Protein AF-A0A368Y4H4-F1 (afdb_monomer_lite)

Radius of gyration: 22.18 Å; chains: 1; bounding box: 50×40×69 Å

Organism: Marinobacter nauticus (NCBI:txid2743)

Structure (mmCIF, N/CA/C/O backbone):
data_AF-A0A368Y4H4-F1
#
_entry.id   AF-A0A368Y4H4-F1
#
loop_
_atom_site.group_PDB
_atom_site.id
_atom_site.type_symbol
_atom_site.label_atom_id
_atom_site.label_alt_id
_atom_site.label_comp_id
_atom_site.label_asym_id
_atom_site.label_entity_id
_atom_site.label_seq_id
_atom_site.pdbx_PDB_ins_code
_atom_site.Cartn_x
_atom_site.Cartn_y
_atom_site.Cartn_z
_atom_site.occupancy
_atom_site.B_iso_or_equiv
_atom_site.auth_seq_id
_atom_site.auth_comp_id
_atom_site.auth_asym_id
_atom_site.auth_atom_id
_atom_site.pdbx_PDB_model_num
ATOM 1 N N . MET A 1 1 ? 10.340 -15.010 4.065 1.00 56.66 1 MET A N 1
ATOM 2 C CA . MET A 1 1 ? 9.136 -14.286 4.519 1.00 56.66 1 MET A CA 1
ATOM 3 C C . MET A 1 1 ? 8.315 -13.943 3.290 1.00 56.66 1 MET A C 1
ATOM 5 O O . MET A 1 1 ? 8.886 -13.439 2.329 1.00 56.66 1 MET A O 1
ATOM 9 N N . GLU A 1 2 ? 7.034 -14.295 3.279 1.00 70.56 2 GLU A N 1
ATOM 10 C CA . GLU A 1 2 ? 6.126 -14.014 2.162 1.00 70.56 2 GLU A CA 1
ATOM 11 C C . GLU A 1 2 ? 5.980 -12.501 1.942 1.00 70.56 2 GLU A C 1
ATOM 13 O O . GLU A 1 2 ? 5.741 -11.764 2.902 1.00 70.56 2 GLU A O 1
ATOM 18 N N . LYS A 1 3 ? 6.178 -12.060 0.691 1.00 87.00 3 LYS A N 1
ATOM 19 C CA . LYS A 1 3 ? 6.244 -10.642 0.284 1.00 87.00 3 LYS A CA 1
ATOM 20 C C . LYS A 1 3 ? 4.895 -10.041 -0.107 1.00 87.00 3 LYS A C 1
ATOM 22 O O . LYS A 1 3 ? 4.817 -8.850 -0.390 1.00 87.00 3 LYS A O 1
ATOM 27 N N . PHE A 1 4 ? 3.854 -10.862 -0.166 1.00 92.75 4 PHE A N 1
ATOM 28 C CA . PHE A 1 4 ? 2.542 -10.456 -0.643 1.00 92.75 4 PHE A CA 1
ATOM 29 C C . PHE A 1 4 ? 1.461 -10.841 0.362 1.00 92.75 4 PHE A C 1
ATOM 31 O O . PHE A 1 4 ? 1.582 -11.822 1.090 1.00 92.75 4 PHE A O 1
ATOM 38 N N . PHE A 1 5 ? 0.409 -10.041 0.403 1.00 95.62 5 PHE A N 1
ATOM 39 C CA . PHE A 1 5 ? -0.869 -10.379 0.998 1.00 95.62 5 PHE A CA 1
ATOM 40 C C . PHE A 1 5 ? -1.854 -10.674 -0.133 1.00 95.62 5 PHE A C 1
ATOM 42 O O . PHE A 1 5 ? -1.912 -9.933 -1.119 1.00 95.62 5 PHE A O 1
ATOM 49 N N . HIS A 1 6 ? -2.597 -11.766 0.001 1.00 96.12 6 HIS A N 1
ATOM 50 C CA . HIS A 1 6 ? -3.608 -12.180 -0.961 1.00 96.12 6 HIS A CA 1
ATOM 51 C C . HIS A 1 6 ? -4.950 -11.567 -0.555 1.00 96.12 6 HIS A C 1
ATOM 53 O O . HIS A 1 6 ? -5.586 -12.002 0.398 1.00 96.12 6 HIS A O 1
ATOM 59 N N . LEU A 1 7 ? -5.352 -10.510 -1.258 1.00 97.12 7 LEU A N 1
ATOM 60 C CA . LEU A 1 7 ? -6.653 -9.875 -1.083 1.00 97.12 7 LEU A CA 1
ATOM 61 C C . LEU A 1 7 ? -7.675 -10.601 -1.957 1.00 97.12 7 LEU A C 1
ATOM 63 O O . LEU A 1 7 ? -7.519 -10.613 -3.174 1.00 97.12 7 LEU A O 1
ATOM 67 N N . SER A 1 8 ? -8.736 -11.135 -1.356 1.00 96.50 8 SER A N 1
ATOM 68 C CA . SER A 1 8 ? -9.869 -11.708 -2.088 1.00 96.50 8 SER A CA 1
ATOM 69 C C . SER A 1 8 ? -11.056 -10.744 -2.102 1.00 96.50 8 SER A C 1
ATOM 71 O O . SER A 1 8 ? -11.386 -10.128 -1.085 1.00 96.50 8 SER A O 1
ATOM 73 N N . HIS A 1 9 ? -11.704 -10.599 -3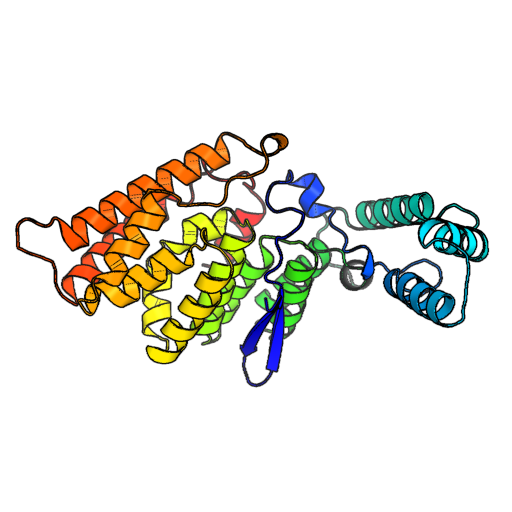.257 1.00 96.69 9 HIS A N 1
ATOM 74 C CA . HIS A 1 9 ? -12.971 -9.888 -3.400 1.00 96.69 9 HIS A CA 1
ATOM 75 C C . HIS A 1 9 ? -13.805 -10.519 -4.517 1.00 96.69 9 HIS A C 1
ATOM 77 O O . HIS A 1 9 ? -13.337 -10.643 -5.646 1.00 96.69 9 HIS A O 1
ATOM 83 N N . ARG A 1 10 ? -15.043 -10.931 -4.202 1.00 94.75 10 ARG A N 1
ATOM 84 C CA . ARG A 1 10 ? -16.005 -11.515 -5.165 1.00 94.75 10 ARG A CA 1
ATOM 85 C C . ARG A 1 10 ? -15.411 -12.638 -6.037 1.00 94.75 10 ARG A C 1
ATOM 87 O O . ARG A 1 10 ? -15.688 -12.732 -7.228 1.00 94.75 10 ARG A O 1
ATOM 94 N N . GLY A 1 11 ? -14.587 -13.496 -5.432 1.00 93.00 11 GLY A N 1
ATOM 95 C CA . GLY A 1 11 ? -13.956 -14.635 -6.109 1.00 93.00 11 GLY A CA 1
ATOM 96 C C . GLY A 1 11 ? -12.731 -14.291 -6.964 1.00 93.00 11 GLY A C 1
ATOM 97 O O . GLY A 1 11 ? -12.179 -15.187 -7.595 1.00 93.00 11 GLY A O 1
ATOM 98 N N . GLN A 1 12 ? -12.290 -13.029 -6.986 1.00 96.56 12 GLN A N 1
ATOM 99 C CA . GLN A 1 12 ? -11.015 -12.621 -7.577 1.00 96.56 12 GLN A CA 1
ATOM 100 C C . GLN A 1 12 ? -9.959 -12.415 -6.493 1.00 96.56 12 GLN A C 1
ATOM 102 O O . GLN A 1 12 ? -10.259 -11.898 -5.416 1.00 96.56 12 GLN A O 1
ATOM 107 N N . GLU A 1 13 ? -8.715 -12.781 -6.802 1.00 96.81 13 GLU A N 1
ATOM 108 C CA . GLU A 1 13 ? -7.568 -12.567 -5.923 1.00 96.81 13 GLU A CA 1
ATOM 109 C C . GLU A 1 13 ? -6.609 -11.513 -6.477 1.00 96.81 13 GLU A C 1
ATOM 111 O O . GLU A 1 13 ? -6.267 -11.500 -7.661 1.00 96.81 13 GLU A O 1
ATOM 116 N N . TYR A 1 14 ? -6.104 -10.670 -5.581 1.00 97.38 14 TYR A N 1
ATOM 117 C CA . TYR A 1 14 ? -5.151 -9.612 -5.877 1.00 97.38 14 TYR A CA 1
ATOM 118 C C . TYR A 1 14 ? -3.935 -9.731 -4.962 1.00 97.38 14 TYR A C 1
ATOM 120 O O . TYR A 1 14 ? -4.049 -9.911 -3.750 1.00 97.38 14 TYR A O 1
ATOM 128 N N . ARG A 1 15 ? -2.740 -9.587 -5.538 1.00 96.19 15 ARG A N 1
ATOM 129 C CA . ARG A 1 15 ? -1.475 -9.664 -4.797 1.00 96.19 15 ARG A CA 1
ATOM 130 C C . ARG A 1 15 ? -1.040 -8.276 -4.350 1.00 96.19 15 ARG A C 1
ATOM 132 O O . ARG A 1 15 ? -0.535 -7.490 -5.153 1.00 96.19 15 ARG A O 1
ATOM 139 N N . VAL A 1 16 ? -1.205 -7.987 -3.067 1.00 95.88 16 VAL A N 1
ATOM 140 C CA . VAL A 1 16 ? -0.813 -6.720 -2.445 1.00 95.88 16 VAL A CA 1
ATOM 141 C C . VAL A 1 16 ? 0.600 -6.848 -1.889 1.00 95.88 16 VAL A C 1
ATOM 143 O O . VAL A 1 16 ? 0.861 -7.710 -1.058 1.00 95.88 16 VAL A O 1
ATOM 146 N N . SER A 1 17 ? 1.531 -6.016 -2.348 1.00 92.44 17 SER A N 1
ATOM 147 C CA . SER A 1 17 ? 2.906 -6.014 -1.848 1.00 92.44 17 SER A CA 1
ATOM 148 C C . SER A 1 17 ? 2.962 -5.585 -0.380 1.00 92.44 17 SER A C 1
ATOM 150 O O . SER A 1 17 ? 2.335 -4.600 0.014 1.00 92.44 17 SER A O 1
ATOM 152 N N . LEU A 1 18 ? 3.746 -6.316 0.410 1.00 90.88 18 LEU A N 1
ATOM 153 C CA . LEU A 1 18 ? 4.082 -6.000 1.801 1.00 90.88 18 LEU A CA 1
ATOM 154 C C . LEU A 1 18 ? 5.472 -5.364 1.932 1.00 90.88 18 LEU A C 1
ATOM 156 O O . LEU A 1 18 ? 5.877 -4.980 3.031 1.00 90.88 18 LEU A O 1
ATOM 160 N N . ASP A 1 19 ? 6.221 -5.282 0.830 1.00 81.94 19 ASP A N 1
ATOM 161 C CA . ASP A 1 19 ? 7.534 -4.649 0.824 1.00 81.94 19 ASP A CA 1
ATOM 162 C C . ASP A 1 19 ? 7.397 -3.148 1.114 1.00 81.94 19 ASP A C 1
ATOM 164 O O . ASP A 1 19 ? 6.407 -2.500 0.765 1.00 81.94 19 ASP A O 1
ATOM 168 N N . SER A 1 20 ? 8.412 -2.572 1.768 1.00 63.62 20 SER A N 1
ATOM 169 C CA . SER A 1 20 ? 8.394 -1.141 2.053 1.00 63.62 20 SER A CA 1
ATOM 170 C C . SER A 1 20 ? 8.362 -0.357 0.748 1.00 63.62 20 SER A C 1
ATOM 172 O O . SER A 1 20 ? 9.284 -0.455 -0.061 1.00 63.62 20 SER A O 1
ATOM 174 N N . VAL A 1 21 ? 7.329 0.458 0.592 1.00 67.69 21 VAL A N 1
ATOM 175 C CA . VAL A 1 21 ? 7.169 1.374 -0.531 1.00 67.69 21 VAL A CA 1
ATOM 176 C C . VAL A 1 21 ? 8.379 2.315 -0.568 1.00 67.69 21 VAL A C 1
ATOM 178 O O . VAL A 1 21 ? 8.681 2.970 0.432 1.00 67.69 21 VAL A O 1
ATOM 181 N N . GLU A 1 22 ? 9.081 2.390 -1.706 1.00 63.62 22 GLU A N 1
ATOM 182 C CA . GLU A 1 22 ? 10.313 3.191 -1.866 1.00 63.62 22 GLU A CA 1
ATOM 183 C C . GLU A 1 22 ? 10.138 4.668 -1.466 1.00 63.62 22 GLU A C 1
ATOM 185 O O . GLU A 1 22 ? 11.110 5.340 -1.125 1.00 63.62 22 GLU A O 1
ATOM 190 N N . ASN A 1 23 ? 8.898 5.164 -1.471 1.00 65.25 23 ASN A N 1
ATOM 191 C CA . ASN A 1 23 ? 8.545 6.557 -1.205 1.00 65.25 23 ASN A CA 1
ATOM 192 C C . ASN A 1 23 ? 7.995 6.822 0.191 1.00 65.25 23 ASN A C 1
ATOM 194 O O . ASN A 1 23 ? 7.526 7.926 0.443 1.00 65.25 23 ASN A O 1
ATOM 198 N N . ARG A 1 24 ? 8.052 5.840 1.096 1.00 63.19 24 ARG A N 1
ATOM 199 C CA . ARG A 1 24 ? 7.510 5.913 2.461 1.00 63.19 24 ARG A CA 1
ATOM 200 C C . ARG A 1 24 ? 7.816 7.221 3.210 1.00 63.19 24 ARG A C 1
ATOM 202 O O . ARG A 1 24 ? 7.029 7.592 4.068 1.00 63.19 24 ARG A O 1
ATOM 209 N N . ASN A 1 25 ? 8.915 7.908 2.889 1.00 64.94 25 ASN A N 1
ATOM 210 C CA . ASN A 1 25 ? 9.282 9.181 3.514 1.00 64.94 25 ASN A CA 1
ATOM 211 C C . ASN A 1 25 ? 9.783 10.255 2.527 1.00 64.94 25 ASN A C 1
ATOM 213 O O . ASN A 1 25 ? 10.379 11.236 2.967 1.00 64.94 25 ASN A O 1
ATOM 217 N N . LYS A 1 26 ? 9.599 10.066 1.214 1.00 69.19 26 LYS A N 1
ATOM 218 C CA . LYS A 1 26 ? 10.022 11.074 0.229 1.00 69.19 26 LYS A CA 1
ATOM 219 C C . LYS A 1 26 ? 9.055 12.260 0.235 1.00 69.19 26 LYS A C 1
ATOM 221 O O . LYS A 1 26 ? 7.905 12.120 0.653 1.00 69.19 26 LYS A O 1
ATOM 226 N N . ASP A 1 27 ? 9.523 13.415 -0.228 1.00 70.00 27 ASP A N 1
ATOM 227 C CA . ASP A 1 27 ? 8.668 14.579 -0.443 1.00 70.00 27 ASP A CA 1
ATOM 228 C C . ASP A 1 27 ? 7.576 14.289 -1.491 1.00 70.00 27 ASP A C 1
ATOM 230 O O . ASP A 1 27 ? 7.633 13.312 -2.248 1.00 70.00 27 ASP A O 1
ATOM 234 N N . HIS A 1 28 ? 6.556 15.144 -1.508 1.00 68.25 28 HIS A N 1
ATOM 235 C CA . HIS A 1 28 ? 5.380 14.968 -2.351 1.00 68.25 28 HIS A CA 1
ATOM 236 C C . HIS A 1 28 ? 5.705 14.905 -3.834 1.00 68.25 28 HIS A C 1
ATOM 238 O O . HIS A 1 28 ? 5.271 13.965 -4.496 1.00 68.25 28 HIS A O 1
ATOM 244 N N . GLU A 1 29 ? 6.489 15.849 -4.343 1.00 72.88 29 GLU A N 1
ATOM 245 C CA . GLU A 1 29 ? 6.796 15.932 -5.769 1.00 72.88 29 GLU A CA 1
ATOM 246 C C . GLU A 1 29 ? 7.536 14.678 -6.236 1.00 72.88 29 GLU A C 1
ATOM 248 O O . GLU A 1 29 ? 7.161 14.066 -7.243 1.00 72.88 29 GLU A O 1
ATOM 253 N N . THR A 1 30 ? 8.507 14.213 -5.447 1.00 76.25 30 THR A N 1
ATOM 254 C CA . THR A 1 30 ? 9.236 12.979 -5.744 1.00 76.25 30 THR A CA 1
ATOM 255 C C . THR A 1 30 ? 8.328 11.748 -5.700 1.00 76.25 30 THR A C 1
ATOM 257 O O . THR A 1 30 ? 8.431 10.872 -6.562 1.00 76.25 30 THR A O 1
ATOM 260 N N . ALA A 1 31 ? 7.415 11.662 -4.727 1.00 76.38 31 ALA A N 1
ATOM 261 C CA . ALA A 1 31 ? 6.473 10.548 -4.630 1.00 76.38 31 ALA A CA 1
ATOM 262 C C . ALA A 1 31 ? 5.482 10.514 -5.808 1.00 76.38 31 ALA A C 1
ATOM 264 O O . ALA A 1 31 ? 5.152 9.428 -6.296 1.00 76.38 31 ALA A O 1
ATOM 265 N N . LEU A 1 32 ? 5.041 11.682 -6.296 1.00 79.06 32 LEU A N 1
ATOM 266 C CA . LEU A 1 32 ? 4.164 11.782 -7.466 1.00 79.06 32 LEU A CA 1
ATOM 267 C C . LEU A 1 32 ? 4.845 11.286 -8.745 1.00 79.06 32 LEU A C 1
ATOM 269 O O . LEU A 1 32 ? 4.179 10.703 -9.597 1.00 79.06 32 LEU A O 1
ATOM 273 N N . CYS A 1 33 ? 6.160 11.473 -8.861 1.00 83.75 33 CYS A N 1
ATOM 274 C CA . CYS A 1 33 ? 6.952 11.102 -10.035 1.00 83.75 33 CYS A CA 1
ATOM 275 C C . CYS A 1 33 ? 7.446 9.644 -10.020 1.00 83.75 33 CYS A C 1
ATOM 277 O O . CYS A 1 33 ? 8.283 9.262 -10.841 1.00 83.75 33 CYS A O 1
ATOM 279 N N . GLN A 1 34 ? 6.975 8.814 -9.084 1.00 87.06 34 GLN A N 1
ATOM 280 C CA . GLN A 1 34 ? 7.460 7.444 -8.956 1.00 87.06 34 GLN A CA 1
ATOM 281 C C . GLN A 1 34 ? 7.049 6.564 -10.135 1.00 87.06 34 GLN A C 1
ATOM 283 O O . GLN A 1 34 ? 5.864 6.395 -10.444 1.00 87.06 34 GLN A O 1
ATOM 288 N N . ILE A 1 35 ? 8.061 5.911 -10.702 1.00 91.62 35 ILE A N 1
ATOM 289 C CA . ILE A 1 35 ? 7.936 4.946 -11.787 1.00 91.62 35 ILE A CA 1
ATOM 290 C C . ILE A 1 35 ? 8.660 3.663 -11.377 1.00 91.62 35 ILE A C 1
ATOM 292 O O . ILE A 1 35 ? 9.872 3.672 -11.131 1.00 91.62 35 ILE A O 1
ATOM 296 N N . ASP A 1 36 ? 7.913 2.561 -11.326 1.00 91.88 36 ASP A N 1
ATOM 297 C CA . ASP A 1 36 ? 8.450 1.208 -11.196 1.00 91.88 36 ASP A CA 1
ATOM 298 C C . ASP A 1 36 ? 9.313 0.892 -12.424 1.00 91.88 36 ASP A C 1
ATOM 300 O O . ASP A 1 36 ? 8.814 0.655 -13.526 1.00 91.88 36 ASP A O 1
ATOM 304 N N . THR A 1 37 ? 10.632 0.928 -12.221 1.00 92.75 37 THR A N 1
ATOM 305 C CA . THR A 1 37 ? 11.608 0.829 -13.311 1.00 92.75 37 THR A CA 1
ATOM 306 C C . THR A 1 37 ? 11.465 -0.481 -14.071 1.00 92.75 37 THR A C 1
ATOM 308 O O . THR A 1 37 ? 11.639 -0.469 -15.279 1.00 92.75 37 THR A O 1
ATOM 311 N N . ASP A 1 38 ? 11.120 -1.590 -13.411 1.00 92.62 38 ASP A N 1
ATOM 312 C CA . ASP A 1 38 ? 11.025 -2.900 -14.067 1.00 92.62 38 ASP A CA 1
ATOM 313 C C . ASP A 1 38 ? 9.819 -2.997 -15.000 1.00 92.62 38 ASP A C 1
ATOM 315 O O . ASP A 1 38 ? 9.884 -3.659 -16.039 1.00 92.62 38 ASP A O 1
ATOM 319 N N . LYS A 1 39 ? 8.739 -2.282 -14.676 1.00 93.25 39 LYS A N 1
ATOM 320 C CA . LYS A 1 39 ? 7.542 -2.199 -15.520 1.00 93.25 39 LYS A CA 1
ATOM 321 C C . LYS A 1 39 ? 7.661 -1.178 -16.641 1.00 93.25 39 LYS A C 1
ATOM 323 O O . LYS A 1 39 ? 6.814 -1.198 -17.532 1.00 93.25 39 LYS A O 1
ATOM 328 N N . MET A 1 40 ? 8.671 -0.316 -16.612 1.00 95.12 40 MET A N 1
ATOM 329 C CA . MET A 1 40 ? 8.835 0.762 -17.578 1.00 95.12 40 MET A CA 1
ATOM 330 C C . MET A 1 40 ? 8.915 0.219 -19.005 1.00 95.12 40 MET A C 1
ATOM 332 O O . MET A 1 40 ? 9.784 -0.601 -19.308 1.00 95.12 40 MET A O 1
ATOM 336 N N . LEU A 1 41 ? 7.995 0.669 -19.863 1.00 94.12 41 LEU A N 1
ATOM 337 C CA . LEU A 1 41 ? 7.981 0.339 -21.283 1.00 94.12 41 LEU A CA 1
ATOM 338 C C . LEU A 1 41 ? 8.954 1.263 -22.019 1.00 94.12 41 LEU A C 1
ATOM 340 O O . LEU A 1 41 ? 8.842 2.486 -21.929 1.00 94.12 41 LEU A O 1
ATOM 344 N N . LEU A 1 42 ? 9.912 0.671 -22.724 1.00 92.88 42 LEU A N 1
ATOM 345 C CA . LEU A 1 42 ? 10.939 1.388 -23.471 1.00 92.88 42 LEU A CA 1
ATOM 346 C C . LEU A 1 42 ? 10.485 1.661 -24.914 1.00 92.88 42 LEU A C 1
ATOM 348 O O . LEU A 1 42 ? 9.561 1.001 -25.399 1.00 92.88 42 LEU A O 1
ATOM 352 N N . PRO A 1 43 ? 11.147 2.583 -25.643 1.00 88.75 43 PRO A N 1
ATOM 353 C CA . PRO A 1 43 ? 10.831 2.864 -27.047 1.00 88.75 43 PRO A CA 1
ATOM 354 C C . PRO A 1 43 ? 10.880 1.640 -27.974 1.00 88.75 43 PRO A C 1
ATOM 356 O O . PRO A 1 43 ? 10.193 1.622 -28.990 1.00 88.75 43 PRO A O 1
ATOM 359 N N . SER A 1 44 ? 11.634 0.597 -27.609 1.00 89.94 44 SER A N 1
ATOM 360 C CA . SER A 1 44 ? 11.687 -0.677 -28.339 1.00 89.94 44 SER A CA 1
ATOM 361 C C . SER A 1 44 ? 10.401 -1.508 -28.224 1.00 89.94 44 SER A C 1
ATOM 363 O O . SER A 1 44 ? 10.276 -2.539 -28.878 1.00 89.94 44 SER A O 1
ATOM 365 N N . GLY A 1 45 ? 9.447 -1.101 -27.379 1.00 91.12 45 GLY A N 1
ATOM 366 C CA . GLY A 1 45 ? 8.246 -1.872 -27.050 1.00 91.12 45 GLY A CA 1
ATOM 367 C C . GLY A 1 45 ? 8.481 -2.966 -26.006 1.00 91.12 45 GLY A C 1
ATOM 368 O O . GLY A 1 45 ? 7.531 -3.636 -25.608 1.00 91.12 45 GLY A O 1
ATOM 369 N N . ARG A 1 46 ? 9.722 -3.123 -25.532 1.00 94.06 46 ARG A N 1
ATOM 370 C CA . ARG A 1 46 ? 10.102 -4.041 -24.453 1.00 94.06 46 ARG A CA 1
ATOM 371 C C . ARG A 1 46 ? 10.103 -3.319 -23.112 1.00 94.06 46 ARG A C 1
ATOM 373 O O . ARG A 1 46 ? 10.362 -2.118 -23.029 1.00 94.06 46 ARG A O 1
ATOM 380 N N . ARG A 1 47 ? 9.848 -4.052 -22.039 1.00 95.81 47 ARG A N 1
ATOM 381 C CA . ARG A 1 47 ? 9.971 -3.585 -20.659 1.00 95.81 47 ARG A CA 1
ATOM 382 C C . ARG A 1 47 ? 11.387 -3.788 -20.149 1.00 95.81 47 ARG A C 1
ATOM 384 O O . ARG A 1 47 ? 12.103 -4.696 -20.562 1.00 95.81 47 ARG A O 1
ATOM 391 N N . VAL A 1 48 ? 11.778 -2.976 -19.176 1.00 96.12 48 VAL A N 1
ATOM 392 C CA . VAL A 1 48 ? 13.086 -3.095 -18.515 1.00 96.12 48 VAL A CA 1
ATOM 393 C C . VAL A 1 48 ? 13.323 -4.484 -17.924 1.00 96.12 48 VAL A C 1
ATOM 395 O O . VAL A 1 48 ? 14.437 -5.003 -18.035 1.00 96.12 48 VAL A O 1
AT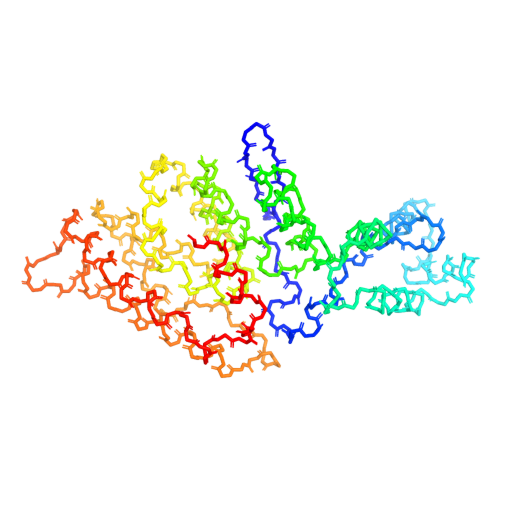OM 398 N N . PHE A 1 49 ? 12.307 -5.100 -17.307 1.00 95.31 49 PHE A N 1
ATOM 399 C CA . PHE A 1 49 ? 12.483 -6.431 -16.728 1.00 95.31 49 PHE A CA 1
ATOM 400 C C . PHE A 1 49 ? 12.888 -7.470 -17.785 1.00 95.31 49 PHE A C 1
ATOM 402 O O . PHE A 1 49 ? 13.668 -8.360 -17.467 1.00 95.31 49 PHE A O 1
ATOM 409 N N . GLU A 1 50 ? 12.439 -7.327 -19.036 1.00 96.94 50 GLU A N 1
ATOM 410 C CA . GLU A 1 50 ? 12.749 -8.269 -20.118 1.00 96.94 50 GLU A CA 1
ATOM 411 C C . GLU A 1 50 ? 14.240 -8.230 -20.475 1.00 96.94 50 GLU A C 1
ATOM 413 O O . GLU A 1 50 ? 14.849 -9.271 -20.694 1.00 96.94 50 GLU A O 1
ATOM 418 N N . TYR A 1 51 ? 14.881 -7.055 -20.447 1.00 96.81 51 TYR A N 1
ATOM 419 C CA . TYR A 1 51 ? 16.342 -6.955 -20.599 1.00 96.81 51 TYR A CA 1
ATOM 420 C C . TYR A 1 51 ? 17.088 -7.577 -19.413 1.00 96.81 51 TYR A C 1
ATOM 422 O O . TYR A 1 51 ? 18.170 -8.147 -19.571 1.00 96.81 51 TYR A O 1
ATOM 430 N N . LYS A 1 52 ? 16.531 -7.458 -18.200 1.00 95.81 52 LYS A N 1
ATOM 431 C CA . LYS A 1 52 ? 17.114 -8.069 -16.999 1.00 95.81 52 LYS A CA 1
ATOM 432 C C . LYS A 1 52 ? 16.990 -9.592 -17.029 1.00 95.81 52 LYS A C 1
ATOM 434 O O . LYS A 1 52 ? 17.938 -10.245 -16.615 1.00 95.81 52 LYS A O 1
ATOM 439 N N . GLU A 1 53 ? 15.874 -10.130 -17.508 1.00 96.69 53 GLU A N 1
ATOM 440 C CA . GLU A 1 53 ? 15.636 -11.568 -17.684 1.00 96.69 53 GLU A CA 1
ATOM 441 C C . GLU A 1 53 ? 16.508 -12.155 -18.803 1.00 96.69 53 GLU A C 1
ATOM 443 O O . GLU A 1 53 ? 17.126 -13.208 -18.630 1.00 96.69 53 GLU A O 1
ATOM 448 N N . GLU A 1 54 ? 16.664 -11.422 -19.909 1.00 96.50 54 GLU A N 1
ATOM 449 C CA . GLU A 1 54 ? 17.591 -11.778 -20.986 1.00 96.50 54 GLU A CA 1
ATOM 450 C C . GLU A 1 54 ? 19.030 -11.900 -20.461 1.00 96.50 54 GLU A C 1
ATOM 452 O O . GLU A 1 54 ? 19.739 -12.845 -20.798 1.00 96.50 54 GLU A O 1
ATOM 457 N N . PHE A 1 55 ? 19.453 -10.998 -19.567 1.00 97.06 55 PHE A N 1
ATOM 458 C CA . PHE A 1 55 ? 20.757 -11.107 -18.914 1.00 97.06 55 PHE A CA 1
ATOM 459 C C . PHE A 1 55 ? 20.901 -12.382 -18.067 1.00 97.06 55 PHE A C 1
ATOM 461 O O . PHE A 1 55 ? 21.965 -13.002 -18.093 1.00 97.06 55 PHE A O 1
ATOM 468 N N . GLU A 1 56 ? 19.870 -12.782 -17.316 1.00 96.69 56 GLU A N 1
ATOM 469 C CA . GLU A 1 56 ? 19.934 -14.022 -16.528 1.00 96.69 56 GLU A CA 1
ATOM 470 C C . GLU A 1 56 ? 20.077 -15.249 -17.450 1.00 96.69 56 GLU A C 1
ATOM 472 O O . GLU A 1 56 ? 20.876 -16.142 -17.163 1.00 96.69 56 GLU A O 1
ATOM 477 N N . THR A 1 57 ? 19.401 -15.241 -18.605 1.00 96.69 57 THR A N 1
ATOM 478 C CA . THR A 1 57 ? 19.535 -16.279 -19.646 1.00 96.69 57 THR A CA 1
ATOM 479 C C . THR A 1 57 ? 20.947 -16.297 -20.239 1.00 96.69 57 THR A C 1
ATOM 481 O O . THR A 1 57 ? 21.619 -17.326 -20.210 1.00 96.69 57 THR A O 1
ATOM 484 N N . TYR A 1 58 ? 21.463 -15.138 -20.659 1.00 97.12 58 TYR A N 1
ATOM 485 C CA . TYR A 1 58 ? 22.835 -14.983 -21.158 1.00 97.12 58 TYR A CA 1
ATOM 486 C C . TYR A 1 58 ? 23.886 -15.501 -20.163 1.00 97.12 58 TYR A C 1
ATOM 488 O O . TYR A 1 58 ? 24.878 -16.125 -20.546 1.00 97.12 58 TYR A O 1
ATOM 496 N N . ARG A 1 59 ? 23.688 -15.256 -18.862 1.00 96.62 59 ARG A N 1
ATOM 497 C CA . ARG A 1 59 ? 24.585 -15.761 -17.813 1.00 96.62 59 ARG A CA 1
ATOM 498 C C . ARG A 1 59 ? 24.505 -17.272 -17.655 1.00 96.62 59 ARG A C 1
ATOM 500 O O . ARG A 1 59 ? 25.553 -17.891 -17.469 1.00 96.62 59 ARG A O 1
ATOM 507 N N . ALA A 1 60 ? 23.310 -17.850 -17.724 1.00 96.00 60 ALA A N 1
ATOM 508 C CA . ALA A 1 60 ? 23.124 -19.297 -17.660 1.00 96.00 60 ALA A CA 1
ATOM 509 C C . ALA A 1 60 ? 23.821 -20.020 -18.828 1.00 96.00 60 ALA A C 1
ATOM 511 O O . ALA A 1 60 ? 24.359 -21.108 -18.644 1.00 96.00 60 ALA A O 1
ATOM 512 N N . GLU A 1 61 ? 23.904 -19.376 -19.993 1.00 96.88 61 GLU A N 1
ATOM 513 C CA . GLU A 1 61 ? 24.571 -19.887 -21.200 1.00 96.88 61 GLU A CA 1
ATOM 514 C C . GLU A 1 61 ? 26.102 -19.683 -21.211 1.00 96.88 61 GLU A C 1
ATOM 516 O O . GLU A 1 61 ? 26.769 -19.947 -22.209 1.00 96.88 61 GLU A O 1
ATOM 521 N N . GLY A 1 62 ? 26.698 -19.231 -20.101 1.00 96.88 62 GLY A N 1
ATOM 522 C CA . GLY A 1 62 ? 28.150 -19.050 -19.976 1.00 96.88 62 GLY A CA 1
ATOM 523 C C . GLY A 1 62 ? 28.656 -17.656 -20.358 1.00 96.88 62 GLY A C 1
ATOM 524 O O . GLY A 1 62 ? 29.866 -17.445 -20.492 1.00 96.88 62 GLY A O 1
ATOM 525 N N . GLY A 1 63 ? 27.756 -16.681 -20.497 1.00 96.00 63 GLY A N 1
ATOM 526 C CA . GLY A 1 63 ? 28.088 -15.289 -20.758 1.00 96.00 63 GLY A CA 1
ATOM 527 C C . GLY A 1 63 ? 28.996 -14.668 -19.689 1.00 96.00 63 GLY A C 1
ATOM 528 O O . GLY A 1 63 ? 28.770 -14.816 -18.489 1.00 96.00 63 GLY A O 1
ATOM 529 N N . GLN A 1 64 ? 30.029 -13.934 -20.108 1.00 96.38 64 GLN A N 1
ATOM 530 C CA . GLN A 1 64 ? 31.081 -13.419 -19.215 1.00 96.38 64 GLN A CA 1
ATOM 531 C C . GLN A 1 64 ? 30.864 -11.971 -18.755 1.00 96.38 64 GLN A C 1
ATOM 533 O O . GLN A 1 64 ? 31.460 -11.545 -17.763 1.00 96.38 64 GLN A O 1
ATOM 538 N N . LEU A 1 65 ? 30.001 -11.207 -19.432 1.00 96.31 65 LEU A N 1
ATOM 539 C CA . LEU A 1 65 ? 29.741 -9.817 -19.058 1.00 96.31 65 LEU A CA 1
ATOM 540 C C . LEU A 1 65 ? 29.040 -9.716 -17.697 1.00 96.31 65 LEU A C 1
ATOM 542 O O . LEU A 1 65 ? 28.154 -10.501 -17.356 1.00 96.31 65 LEU A O 1
ATOM 546 N N . ARG A 1 66 ? 29.405 -8.685 -16.927 1.00 96.69 66 ARG A N 1
ATOM 547 C CA . ARG A 1 66 ? 28.641 -8.268 -15.742 1.00 96.69 66 ARG A CA 1
ATOM 548 C C . ARG A 1 66 ? 27.332 -7.609 -16.181 1.00 96.69 66 ARG A C 1
ATOM 550 O O . ARG A 1 66 ? 27.311 -6.932 -17.207 1.00 96.69 66 ARG A O 1
ATOM 557 N N . LYS A 1 67 ? 26.288 -7.695 -15.347 1.00 95.88 67 LYS A N 1
ATOM 558 C CA . LYS A 1 67 ? 24.938 -7.158 -15.625 1.00 95.88 67 LYS A CA 1
ATOM 559 C C . LYS A 1 67 ? 24.945 -5.743 -16.194 1.00 95.88 67 LYS A C 1
ATOM 561 O O . LYS A 1 67 ? 24.351 -5.490 -17.231 1.00 95.88 67 LYS A O 1
ATOM 566 N N . LYS A 1 68 ? 25.679 -4.827 -15.559 1.00 96.56 68 LYS A N 1
ATOM 567 C CA . LYS A 1 68 ? 25.764 -3.432 -16.007 1.00 96.56 68 LYS A CA 1
ATOM 568 C C . LYS A 1 68 ? 26.400 -3.280 -17.395 1.00 96.56 68 LYS A C 1
ATOM 570 O O . LYS A 1 68 ? 25.902 -2.508 -18.204 1.00 96.56 68 LYS A O 1
ATOM 575 N N . ALA A 1 69 ? 27.472 -4.021 -17.677 1.00 97.50 69 ALA A N 1
ATOM 576 C CA . ALA A 1 69 ? 28.139 -3.985 -18.978 1.00 97.50 69 ALA A CA 1
ATOM 577 C C . ALA A 1 69 ? 27.253 -4.589 -20.079 1.00 97.50 69 ALA A C 1
ATOM 579 O O . ALA A 1 69 ? 27.154 -4.022 -21.164 1.00 97.50 69 ALA A O 1
ATOM 580 N N . TYR A 1 70 ? 26.560 -5.688 -19.769 1.00 97.81 70 TYR A N 1
ATOM 581 C CA . TYR A 1 70 ? 25.576 -6.300 -20.660 1.00 97.81 70 TYR A CA 1
ATOM 582 C C . TYR A 1 70 ? 24.452 -5.323 -21.018 1.00 97.81 70 TYR A C 1
ATOM 584 O O . TYR A 1 70 ? 24.219 -5.043 -22.189 1.00 97.81 70 TYR A O 1
ATOM 592 N N . LEU A 1 71 ? 23.809 -4.740 -20.001 1.00 97.44 71 LEU A N 1
ATOM 593 C CA . LEU A 1 71 ? 22.713 -3.791 -20.190 1.00 97.44 71 LEU A CA 1
ATOM 594 C C . LEU A 1 71 ? 23.157 -2.537 -20.951 1.00 97.44 71 LEU A C 1
ATOM 596 O O . LEU A 1 71 ? 22.419 -2.061 -21.803 1.00 97.44 71 LEU A O 1
ATOM 600 N N . ASN A 1 72 ? 24.365 -2.022 -20.695 1.00 97.81 72 ASN A N 1
ATOM 601 C CA . ASN A 1 72 ? 24.917 -0.914 -21.477 1.00 97.81 72 ASN A CA 1
ATOM 602 C C . ASN A 1 72 ? 25.136 -1.300 -22.946 1.00 97.81 72 ASN A C 1
ATOM 604 O O . ASN A 1 72 ? 24.858 -0.485 -23.814 1.00 97.81 72 ASN A O 1
ATOM 608 N N . THR A 1 73 ? 25.609 -2.519 -23.223 1.00 97.25 73 THR A N 1
ATOM 609 C CA . THR A 1 73 ? 25.802 -3.005 -24.601 1.00 97.25 73 THR A CA 1
ATOM 610 C C . THR A 1 73 ? 24.462 -3.057 -25.331 1.00 97.25 73 THR A C 1
ATOM 612 O O . THR A 1 73 ? 24.321 -2.452 -26.386 1.00 97.25 73 THR A O 1
ATOM 615 N N . ARG A 1 74 ? 23.443 -3.669 -24.711 1.00 96.31 74 ARG A N 1
ATOM 616 C CA . ARG A 1 74 ? 22.083 -3.718 -25.268 1.00 96.31 74 ARG A CA 1
ATOM 617 C C . ARG A 1 74 ? 21.458 -2.339 -25.453 1.00 96.31 74 ARG A C 1
ATOM 619 O O . ARG A 1 74 ? 20.869 -2.075 -26.491 1.00 96.31 74 ARG A O 1
ATOM 626 N N . ALA A 1 75 ? 21.611 -1.442 -24.480 1.00 96.31 75 ALA A N 1
ATOM 627 C CA . ALA A 1 75 ? 21.092 -0.084 -24.614 1.00 96.31 75 ALA A CA 1
ATOM 628 C C . ALA A 1 75 ? 21.779 0.695 -25.742 1.00 96.31 75 ALA A C 1
ATOM 630 O O . ALA A 1 75 ? 21.119 1.440 -26.463 1.00 96.31 75 ALA A O 1
ATOM 631 N N . GLN A 1 76 ? 23.088 0.503 -25.919 1.00 97.06 76 GLN A N 1
ATOM 632 C CA . GLN A 1 76 ? 23.834 1.130 -27.001 1.00 97.06 76 GLN A CA 1
ATOM 633 C C . GLN A 1 76 ? 23.372 0.621 -28.372 1.00 97.06 76 GLN A C 1
ATOM 635 O O . GLN A 1 76 ? 23.261 1.420 -29.297 1.00 97.06 76 GLN A O 1
ATOM 640 N N . GLU A 1 77 ? 23.092 -0.680 -28.495 1.00 95.69 77 GLU A N 1
ATOM 641 C CA . GLU A 1 77 ? 22.565 -1.310 -29.714 1.00 95.69 77 GLU A CA 1
ATOM 642 C C . GLU A 1 77 ? 21.150 -0.813 -30.055 1.00 95.69 77 GLU A C 1
ATOM 644 O O . GLU A 1 77 ? 20.900 -0.416 -31.191 1.00 95.69 77 GLU A O 1
ATOM 649 N N . ASP A 1 78 ? 20.247 -0.789 -29.071 1.00 95.94 78 ASP A N 1
ATOM 650 C CA . ASP A 1 78 ? 18.822 -0.512 -29.301 1.00 95.94 78 ASP A CA 1
ATOM 651 C C . ASP A 1 78 ? 18.476 0.986 -29.305 1.00 95.94 78 ASP A C 1
ATOM 653 O O . ASP A 1 78 ? 17.531 1.406 -29.976 1.00 95.94 78 ASP A O 1
ATOM 657 N N . PHE A 1 79 ? 19.208 1.799 -28.537 1.00 95.69 79 PHE A N 1
ATOM 658 C CA . PHE A 1 79 ? 18.864 3.202 -28.269 1.00 95.69 79 PHE A CA 1
ATOM 659 C C . PHE A 1 79 ? 20.012 4.182 -28.530 1.00 95.69 79 PHE A C 1
ATOM 661 O O . PHE A 1 79 ? 19.807 5.391 -28.455 1.00 95.69 79 PHE A O 1
ATOM 668 N N . GLY A 1 80 ? 21.220 3.694 -28.824 1.00 96.56 80 GLY A N 1
ATOM 669 C CA . GLY A 1 80 ? 22.374 4.550 -29.096 1.00 96.56 80 GLY A CA 1
ATOM 670 C C . GLY A 1 80 ? 22.973 5.243 -27.867 1.00 96.56 80 GLY A C 1
ATOM 671 O O . GLY A 1 80 ? 23.785 6.151 -28.043 1.00 96.56 80 GLY A O 1
ATOM 672 N N . MET A 1 81 ? 22.623 4.827 -26.644 1.00 96.56 81 MET A N 1
ATOM 673 C CA . MET A 1 81 ? 23.093 5.458 -25.403 1.00 96.56 81 MET A CA 1
ATOM 674 C C . MET A 1 81 ? 23.270 4.454 -24.244 1.00 96.56 81 MET A C 1
ATOM 676 O O . MET A 1 81 ? 22.706 3.357 -24.283 1.00 96.56 81 MET A O 1
ATOM 680 N N . PRO A 1 82 ? 24.024 4.802 -23.182 1.00 97.50 82 PRO A N 1
ATOM 681 C CA . PRO A 1 82 ? 24.184 3.962 -21.997 1.00 97.50 82 PRO A CA 1
ATOM 682 C C . PRO A 1 82 ? 22.867 3.670 -21.266 1.00 97.50 82 PRO A C 1
ATOM 684 O O . PRO A 1 82 ? 21.961 4.497 -21.204 1.00 97.50 82 PRO A O 1
ATOM 687 N N . TRP A 1 83 ? 22.800 2.511 -20.601 1.00 96.81 83 TRP A N 1
ATOM 688 C CA . TRP A 1 83 ? 21.574 2.031 -19.954 1.00 96.81 83 TRP A CA 1
ATOM 689 C C . TRP A 1 83 ? 20.991 3.009 -18.925 1.00 96.81 83 TRP A C 1
ATOM 691 O O . TRP A 1 83 ? 19.790 3.241 -18.925 1.00 96.81 83 TRP A O 1
ATOM 701 N N . ASP A 1 84 ? 21.813 3.593 -18.045 1.00 96.31 84 ASP A N 1
ATOM 702 C CA . ASP A 1 84 ? 21.276 4.474 -16.990 1.00 96.31 84 ASP A CA 1
ATOM 703 C C . ASP A 1 84 ? 20.771 5.804 -17.558 1.00 96.31 84 ASP A C 1
ATOM 705 O O . ASP A 1 84 ? 19.796 6.344 -17.042 1.00 96.31 84 ASP A O 1
ATOM 709 N N . GLU A 1 85 ? 21.409 6.300 -18.621 1.00 96.56 85 GLU A N 1
ATOM 710 C CA . GLU A 1 85 ? 20.995 7.512 -19.332 1.00 96.56 85 GLU A CA 1
ATOM 711 C C . GLU A 1 85 ? 19.646 7.282 -20.015 1.00 96.56 85 GLU A C 1
ATOM 713 O O . GLU A 1 85 ? 18.700 8.017 -19.749 1.00 96.56 85 GLU A O 1
ATOM 718 N N . MET A 1 86 ? 19.497 6.163 -20.733 1.00 95.88 86 MET A N 1
ATOM 719 C CA . MET A 1 86 ? 18.218 5.751 -21.323 1.00 95.88 86 MET A CA 1
ATOM 720 C C . MET A 1 86 ? 17.101 5.641 -20.276 1.00 95.88 86 MET A C 1
ATOM 722 O O . MET A 1 86 ? 15.989 6.138 -20.488 1.00 95.88 86 MET A O 1
ATOM 726 N N . ILE A 1 87 ? 17.381 5.023 -19.122 1.00 96.31 87 ILE A N 1
ATOM 727 C CA . ILE A 1 87 ? 16.396 4.910 -18.040 1.00 96.31 87 ILE A CA 1
ATOM 728 C C . ILE A 1 87 ? 16.014 6.293 -17.499 1.00 96.31 87 ILE A C 1
ATOM 730 O O . ILE A 1 87 ? 14.831 6.553 -17.265 1.00 96.31 87 ILE A O 1
ATOM 734 N N . ALA A 1 88 ? 16.995 7.172 -17.285 1.00 94.75 88 ALA A N 1
ATOM 735 C CA . ALA A 1 88 ? 16.770 8.514 -16.764 1.00 94.75 88 ALA A CA 1
ATOM 736 C C . ALA A 1 88 ? 15.950 9.376 -17.736 1.00 94.75 88 ALA A C 1
ATOM 738 O O . ALA A 1 88 ? 14.957 9.975 -17.318 1.00 94.75 88 ALA A O 1
ATOM 739 N N . GLU A 1 89 ? 16.298 9.381 -19.025 1.00 94.88 89 GLU A N 1
ATOM 740 C CA . GLU A 1 89 ? 15.565 10.117 -20.060 1.00 94.88 89 GLU A CA 1
ATOM 741 C C . GLU A 1 89 ? 14.128 9.615 -20.212 1.00 94.88 89 GLU A C 1
ATOM 743 O O . GLU A 1 89 ? 13.185 10.409 -20.270 1.00 94.88 89 GLU A O 1
ATOM 748 N N . THR A 1 90 ? 13.934 8.293 -20.197 1.00 94.62 90 THR A N 1
ATOM 749 C CA . THR A 1 90 ? 12.595 7.697 -20.293 1.00 94.62 90 THR A CA 1
ATOM 750 C C . THR A 1 90 ? 11.723 8.120 -19.109 1.00 94.62 90 THR A C 1
ATOM 752 O O . THR A 1 90 ? 10.584 8.550 -19.304 1.00 94.62 90 THR A O 1
ATOM 755 N N . LYS A 1 91 ? 12.259 8.084 -17.880 1.00 93.88 91 LYS A N 1
ATOM 756 C CA . LYS A 1 91 ? 11.541 8.568 -16.689 1.00 93.88 91 LYS A CA 1
ATOM 757 C C . LYS A 1 91 ? 11.217 10.055 -16.780 1.00 93.88 91 LYS A C 1
ATOM 759 O O . LYS A 1 91 ? 10.084 10.437 -16.495 1.00 93.88 91 LYS A O 1
ATOM 764 N N . ALA A 1 92 ? 12.171 10.884 -17.202 1.00 92.44 92 ALA A N 1
ATOM 765 C CA . ALA A 1 92 ? 11.955 12.320 -17.364 1.00 92.44 92 ALA A CA 1
ATOM 766 C C . ALA A 1 92 ? 10.833 12.615 -18.375 1.00 92.44 92 ALA A C 1
ATOM 768 O O . ALA A 1 92 ? 9.958 13.441 -18.112 1.00 92.44 92 ALA A O 1
ATOM 769 N N . SER A 1 93 ? 10.800 11.880 -19.490 1.00 92.44 93 SER A N 1
ATOM 770 C CA . SER A 1 93 ? 9.737 11.976 -20.496 1.00 92.44 93 SER A CA 1
ATOM 771 C C . SER A 1 93 ? 8.368 11.570 -19.935 1.00 92.44 93 SER A C 1
ATOM 773 O O . SER A 1 93 ? 7.379 12.282 -20.120 1.00 92.44 93 SER A O 1
ATOM 775 N N . MET A 1 94 ? 8.301 10.475 -19.169 1.00 93.25 94 MET A N 1
ATOM 776 C CA . MET A 1 94 ? 7.069 10.030 -18.504 1.00 93.25 94 MET A CA 1
ATOM 777 C C . MET A 1 94 ? 6.546 11.058 -17.492 1.00 93.25 94 MET A C 1
ATOM 779 O O . MET A 1 94 ? 5.354 11.368 -17.494 1.00 93.25 94 MET A O 1
ATOM 783 N N . VAL A 1 95 ? 7.430 11.624 -16.667 1.00 90.56 95 VAL A N 1
ATOM 784 C CA . VAL A 1 95 ? 7.083 12.674 -15.695 1.00 90.56 95 VAL A CA 1
ATOM 785 C C . VAL A 1 95 ? 6.576 13.931 -16.404 1.00 90.56 95 VAL A C 1
ATOM 787 O O . VAL A 1 95 ? 5.537 14.477 -16.028 1.00 90.56 95 VAL A O 1
ATOM 790 N N . SER A 1 96 ? 7.256 14.353 -17.474 1.00 90.44 96 SER A N 1
ATOM 791 C CA . SER A 1 96 ? 6.836 15.488 -18.303 1.00 90.44 96 SER A CA 1
ATOM 792 C C . SER A 1 96 ? 5.458 15.258 -18.937 1.00 90.44 96 SER A C 1
ATOM 794 O O . SER A 1 96 ? 4.622 16.161 -18.963 1.00 90.44 96 SER A O 1
ATOM 796 N N . MET A 1 97 ? 5.183 14.032 -19.393 1.00 90.62 97 MET A N 1
ATOM 797 C CA . MET A 1 97 ? 3.896 13.661 -19.982 1.00 90.62 97 MET A CA 1
ATOM 798 C C . MET A 1 97 ? 2.750 13.670 -18.966 1.00 90.62 97 MET A C 1
ATOM 800 O O . MET A 1 97 ? 1.615 13.970 -19.349 1.00 90.62 97 MET A O 1
ATOM 804 N N . PHE A 1 98 ? 3.025 13.312 -17.708 1.00 89.12 98 PHE A N 1
ATOM 805 C CA . PHE A 1 98 ? 2.006 13.202 -16.674 1.00 89.12 98 PHE A CA 1
ATOM 806 C C . PHE A 1 98 ? 1.381 14.575 -16.372 1.00 89.12 98 PHE A C 1
ATOM 808 O O . PHE A 1 98 ? 0.218 14.813 -16.678 1.00 89.12 98 PHE A O 1
ATOM 815 N N . GLY A 1 99 ? 2.138 15.528 -15.831 1.00 80.56 99 GLY A N 1
ATOM 816 C CA . GLY A 1 99 ? 1.569 16.821 -15.433 1.00 80.56 99 GLY A CA 1
ATOM 817 C C . GLY A 1 99 ? 0.450 16.668 -14.388 1.00 80.56 99 GLY A C 1
ATOM 818 O O . GLY A 1 99 ? -0.736 16.626 -14.707 1.00 80.56 99 GLY A O 1
ATOM 819 N N . TYR A 1 100 ? 0.822 16.619 -13.112 1.00 69.94 100 TYR A N 1
ATOM 820 C CA . TYR A 1 100 ? -0.066 16.258 -11.994 1.00 69.94 100 TYR A CA 1
ATOM 821 C C . TYR A 1 100 ? -1.349 17.105 -11.841 1.00 69.94 100 TYR A C 1
ATOM 823 O O . TYR A 1 100 ? -2.345 16.603 -11.330 1.00 69.94 100 TYR A O 1
ATOM 831 N N . ASN A 1 101 ? -1.371 18.353 -12.322 1.00 70.94 101 ASN A N 1
ATOM 832 C CA . ASN A 1 101 ? -2.553 19.231 -12.283 1.00 70.94 101 ASN A CA 1
ATOM 833 C C . ASN A 1 101 ? -3.521 19.045 -13.463 1.00 70.94 101 ASN A C 1
ATOM 835 O O . ASN A 1 101 ? -4.482 19.800 -13.624 1.00 70.94 101 ASN A O 1
ATOM 839 N N . LYS A 1 102 ? -3.261 18.075 -14.336 1.00 79.44 102 LYS A N 1
ATOM 840 C CA . LYS A 1 102 ? -4.055 17.857 -15.537 1.00 79.44 102 LYS A CA 1
ATOM 841 C C . LYS A 1 102 ? -5.365 17.140 -15.206 1.00 79.44 102 LYS A C 1
ATOM 843 O O . LYS A 1 102 ? -5.390 16.170 -14.461 1.00 79.44 102 LYS A O 1
ATOM 848 N N . ALA A 1 103 ? -6.463 17.576 -15.823 1.00 77.44 103 ALA A N 1
ATOM 849 C CA . ALA A 1 103 ? -7.793 17.004 -15.587 1.00 77.44 103 ALA A CA 1
ATOM 850 C C . ALA A 1 103 ? -8.010 15.597 -16.191 1.00 77.44 103 ALA A C 1
ATOM 852 O O . ALA A 1 103 ? -9.025 14.970 -15.907 1.00 77.44 103 ALA A O 1
ATOM 853 N N . TRP A 1 104 ? -7.093 15.121 -17.043 1.00 86.12 104 TRP A N 1
ATOM 854 C CA . TRP A 1 104 ? -7.132 13.813 -17.717 1.00 86.12 104 TRP A CA 1
ATOM 855 C C . TRP A 1 104 ? -8.493 13.419 -18.330 1.00 86.12 104 TRP A C 1
ATOM 857 O O . TRP A 1 104 ? -8.924 12.269 -18.243 1.00 86.12 104 TRP A O 1
ATOM 867 N N . SER A 1 105 ? -9.195 14.373 -18.944 1.00 84.56 105 SER A N 1
ATOM 868 C CA . SER A 1 105 ? -10.609 14.216 -19.312 1.00 84.56 105 SER A CA 1
ATOM 869 C C . SER A 1 105 ? -10.851 13.730 -20.744 1.00 84.56 105 SER A C 1
ATOM 871 O O . SER A 1 105 ? -11.902 13.150 -21.018 1.00 84.56 105 SER A O 1
ATOM 873 N N . SER A 1 106 ? -9.910 13.940 -21.670 1.00 90.50 106 SER A N 1
ATOM 874 C CA . SER A 1 106 ? -10.082 13.542 -23.073 1.00 90.50 106 SER A CA 1
ATOM 875 C C . SER A 1 106 ? -9.728 12.068 -23.324 1.00 90.50 106 SER A C 1
ATOM 877 O O . SER A 1 106 ? -8.996 11.438 -22.562 1.00 90.50 106 SER A O 1
ATOM 879 N N . ARG A 1 107 ? -10.175 11.500 -24.452 1.00 90.88 107 ARG A N 1
ATOM 880 C CA . ARG A 1 107 ? -9.760 10.143 -24.862 1.00 90.88 107 ARG A CA 1
ATOM 881 C C . ARG A 1 107 ? -8.242 10.030 -25.038 1.00 90.88 107 ARG A C 1
ATOM 883 O O . ARG A 1 107 ? -7.652 9.028 -24.647 1.00 90.88 107 ARG A O 1
ATOM 890 N N . ALA A 1 108 ? -7.609 11.052 -25.614 1.00 92.25 108 ALA A N 1
ATOM 891 C CA . ALA A 1 108 ? -6.157 11.091 -25.772 1.00 92.25 108 ALA A CA 1
ATOM 892 C C . ALA A 1 108 ? -5.442 11.097 -24.411 1.00 92.25 108 ALA A C 1
ATOM 894 O O . ALA A 1 108 ? -4.414 10.444 -24.245 1.00 92.25 108 ALA A O 1
ATOM 895 N N . ASP A 1 109 ? -6.016 11.786 -23.425 1.00 91.31 109 ASP A N 1
ATOM 896 C CA . ASP A 1 109 ? -5.518 11.791 -22.053 1.00 91.31 109 ASP A CA 1
ATOM 897 C C . ASP A 1 109 ? -5.638 10.421 -21.397 1.00 91.31 109 ASP A C 1
ATOM 899 O O . ASP A 1 109 ? -4.672 9.949 -20.811 1.00 91.31 109 ASP A O 1
ATOM 903 N N . GLN A 1 110 ? -6.775 9.747 -21.553 1.00 91.12 110 GLN A N 1
ATOM 904 C CA . GLN A 1 110 ? -6.980 8.400 -21.016 1.00 91.12 110 GLN A CA 1
ATOM 905 C C . GLN A 1 110 ? -5.996 7.386 -21.616 1.00 91.12 110 GLN A C 1
ATOM 907 O O . GLN A 1 110 ? -5.468 6.550 -20.887 1.00 91.12 110 GLN A O 1
ATOM 912 N N . ILE A 1 111 ? -5.698 7.485 -22.918 1.00 93.31 111 ILE A N 1
ATOM 913 C CA . ILE A 1 111 ? -4.682 6.647 -23.579 1.00 93.31 111 ILE A CA 1
ATOM 914 C C . ILE A 1 111 ? -3.295 6.900 -22.973 1.00 93.31 111 ILE A C 1
ATOM 916 O O . ILE A 1 111 ? -2.594 5.949 -22.631 1.00 93.31 111 ILE A O 1
ATOM 920 N N . LYS A 1 112 ? -2.907 8.169 -22.793 1.00 93.50 112 LYS A N 1
ATOM 921 C CA . LYS A 1 112 ? -1.621 8.536 -22.176 1.00 93.50 112 LYS A CA 1
ATOM 922 C C . LYS A 1 112 ? -1.528 8.073 -20.724 1.00 93.50 112 LYS A C 1
ATOM 924 O O . LYS A 1 112 ? -0.530 7.476 -20.338 1.00 93.50 112 LYS A O 1
ATOM 929 N N . LEU A 1 113 ? -2.575 8.304 -19.935 1.00 93.81 113 LEU A N 1
ATOM 930 C CA . LEU A 1 113 ? -2.638 7.896 -18.535 1.00 93.81 113 LEU A CA 1
ATOM 931 C C . LEU A 1 113 ? -2.518 6.375 -18.402 1.00 93.81 113 LEU A C 1
ATOM 933 O O . LEU A 1 113 ? -1.761 5.884 -17.566 1.00 93.81 113 LEU A O 1
ATOM 937 N N . ARG A 1 114 ? -3.210 5.630 -19.273 1.00 94.38 114 ARG A N 1
ATOM 938 C CA . ARG A 1 114 ? -3.114 4.172 -19.341 1.00 94.38 114 ARG A CA 1
ATOM 939 C C . ARG A 1 114 ? -1.697 3.715 -19.672 1.00 94.38 114 ARG A C 1
ATOM 941 O O . ARG A 1 114 ? -1.182 2.844 -18.982 1.00 94.38 114 ARG A O 1
ATOM 948 N N . TRP A 1 115 ? -1.062 4.322 -20.673 1.00 94.94 115 TRP A N 1
ATOM 949 C CA . TRP A 1 115 ? 0.316 4.003 -21.045 1.00 94.94 115 TRP A CA 1
ATOM 950 C C . TRP A 1 115 ? 1.307 4.276 -19.903 1.00 94.94 115 TRP A C 1
ATOM 952 O O . TRP A 1 115 ? 2.149 3.428 -19.611 1.00 94.94 115 TRP A O 1
ATOM 962 N N . LEU A 1 116 ? 1.170 5.410 -19.206 1.00 95.25 116 LEU A N 1
ATOM 963 C CA . LEU A 1 116 ? 1.988 5.741 -18.033 1.00 95.25 116 LEU A CA 1
ATOM 964 C C . LEU A 1 116 ? 1.801 4.710 -16.914 1.00 95.25 116 LEU A C 1
ATOM 966 O O . LEU A 1 116 ? 2.778 4.212 -16.356 1.00 95.25 116 LEU A O 1
ATOM 970 N N . ALA A 1 117 ? 0.553 4.356 -16.609 1.00 94.81 117 ALA A N 1
ATOM 971 C CA . ALA A 1 117 ? 0.234 3.381 -15.574 1.00 94.81 117 ALA A CA 1
ATOM 972 C C . ALA A 1 117 ? 0.754 1.974 -15.921 1.00 94.81 117 ALA A C 1
ATOM 974 O O . ALA A 1 117 ? 1.362 1.314 -15.078 1.00 94.81 117 ALA A O 1
ATOM 975 N N . ASP A 1 118 ? 0.585 1.531 -17.171 1.00 94.12 118 ASP A N 1
ATOM 976 C CA . ASP A 1 118 ? 1.132 0.261 -17.660 1.00 94.12 118 ASP A CA 1
ATOM 977 C C . ASP A 1 118 ? 2.670 0.263 -17.685 1.00 94.12 118 ASP A C 1
ATOM 979 O O . ASP A 1 118 ? 3.272 -0.804 -17.553 1.00 94.12 118 ASP A O 1
ATOM 983 N N . SER A 1 119 ? 3.292 1.443 -17.781 1.00 94.69 119 SER A N 1
ATOM 984 C CA . SER A 1 119 ? 4.741 1.667 -17.665 1.00 94.69 119 SER A CA 1
ATOM 985 C C . SER A 1 119 ? 5.221 1.846 -16.219 1.00 94.69 119 SER A C 1
ATOM 987 O O . SER A 1 119 ? 6.355 2.251 -15.988 1.00 94.69 119 SER A O 1
ATOM 989 N N . GLY A 1 120 ? 4.378 1.549 -15.226 1.00 93.00 120 GLY A N 1
ATOM 990 C CA . GLY A 1 120 ? 4.772 1.549 -13.819 1.00 93.00 120 GLY A CA 1
ATOM 991 C C . GLY A 1 120 ? 4.658 2.896 -13.107 1.00 93.00 120 GLY A C 1
ATOM 992 O O . GLY A 1 120 ? 5.099 2.993 -11.963 1.00 93.00 120 GLY A O 1
ATOM 993 N N . HIS A 1 121 ? 4.068 3.925 -13.720 1.00 94.00 121 HIS A N 1
ATOM 994 C CA . HIS A 1 121 ? 3.841 5.202 -13.045 1.00 94.00 121 HIS A CA 1
ATOM 995 C C . HIS A 1 121 ? 2.751 5.049 -11.976 1.00 94.00 121 HIS A C 1
ATOM 997 O O . HIS A 1 121 ? 1.562 4.897 -12.276 1.00 94.00 121 HIS A O 1
ATOM 1003 N N . ALA A 1 122 ? 3.151 5.133 -10.707 1.00 92.31 122 ALA A N 1
ATOM 1004 C CA . ALA A 1 122 ? 2.300 4.758 -9.583 1.00 92.31 122 ALA A CA 1
ATOM 1005 C C . ALA A 1 122 ? 1.069 5.673 -9.456 1.00 92.31 122 ALA A C 1
ATOM 1007 O O . ALA A 1 122 ? -0.058 5.189 -9.327 1.00 92.31 122 ALA A O 1
ATOM 1008 N N . PHE A 1 123 ? 1.258 6.993 -9.569 1.00 91.62 123 PHE A N 1
ATOM 1009 C CA . PHE A 1 123 ? 0.150 7.947 -9.468 1.00 91.62 123 PHE A CA 1
ATOM 1010 C C . PHE A 1 123 ? -0.796 7.928 -10.686 1.00 91.62 123 PHE A C 1
ATOM 1012 O O . PHE A 1 123 ? -2.000 8.097 -10.529 1.00 91.62 123 PHE A O 1
ATOM 1019 N N . ALA A 1 124 ? -0.306 7.609 -11.890 1.00 93.94 124 ALA A N 1
ATOM 1020 C CA . ALA A 1 124 ? -1.172 7.390 -13.049 1.00 93.94 124 ALA A CA 1
ATOM 1021 C C . ALA A 1 124 ? -2.133 6.211 -12.823 1.00 93.94 124 ALA A C 1
ATOM 1023 O O . ALA A 1 124 ? -3.333 6.340 -13.058 1.00 93.94 124 ALA A O 1
ATOM 1024 N N . ALA A 1 125 ? -1.624 5.093 -12.291 1.00 95.56 125 ALA A N 1
ATOM 1025 C CA . ALA A 1 125 ? -2.455 3.954 -11.900 1.00 95.56 125 ALA A CA 1
ATOM 1026 C C . ALA A 1 125 ? -3.482 4.328 -10.815 1.00 95.56 125 ALA A C 1
ATOM 1028 O O . ALA A 1 125 ? -4.620 3.868 -10.872 1.00 95.56 125 ALA A O 1
ATOM 1029 N N . PHE A 1 126 ? -3.112 5.199 -9.868 1.00 93.56 126 PHE A N 1
ATOM 1030 C CA . PHE A 1 126 ? -4.029 5.690 -8.834 1.00 93.56 126 PHE A CA 1
ATOM 1031 C C . PHE A 1 126 ? -5.196 6.478 -9.437 1.00 93.56 126 PHE A C 1
ATOM 1033 O O . PHE A 1 126 ? -6.342 6.167 -9.133 1.00 93.56 126 PHE A O 1
ATOM 1040 N N . ILE A 1 127 ? -4.926 7.433 -10.340 1.00 92.81 127 ILE A N 1
ATOM 1041 C CA . ILE A 1 127 ? -5.972 8.239 -11.000 1.00 92.81 127 ILE A CA 1
ATOM 1042 C C . ILE A 1 127 ? -6.953 7.340 -11.766 1.00 92.81 127 ILE A C 1
ATOM 1044 O O . ILE A 1 127 ? -8.164 7.563 -11.720 1.00 92.81 127 ILE A O 1
ATOM 1048 N N . ILE A 1 128 ? -6.452 6.302 -12.449 1.00 95.31 128 ILE A N 1
ATOM 1049 C CA . ILE A 1 128 ? -7.316 5.319 -13.120 1.00 95.31 128 ILE A CA 1
ATOM 1050 C C . ILE A 1 128 ? -8.173 4.569 -12.089 1.00 95.31 128 ILE A C 1
ATOM 1052 O O . ILE A 1 128 ? -9.383 4.448 -12.278 1.00 95.31 128 ILE A O 1
ATOM 1056 N N . GLY A 1 129 ? -7.570 4.108 -10.990 1.00 95.94 129 GLY A N 1
ATOM 1057 C CA . GLY A 1 129 ? -8.274 3.430 -9.901 1.00 95.94 129 GLY A CA 1
ATOM 1058 C C . GLY A 1 129 ? -9.391 4.278 -9.296 1.00 95.94 129 GLY A C 1
ATOM 1059 O O . GLY A 1 129 ? -10.523 3.815 -9.196 1.00 95.94 129 GLY A O 1
ATOM 1060 N N . GLU A 1 130 ? -9.124 5.547 -8.987 1.00 92.19 130 GLU A N 1
ATOM 1061 C CA . GLU A 1 130 ? -10.140 6.479 -8.487 1.00 92.19 130 GLU A CA 1
ATOM 1062 C C . GLU A 1 130 ? -11.279 6.711 -9.485 1.00 92.19 130 GLU A C 1
ATOM 1064 O O . GLU A 1 130 ? -12.442 6.839 -9.093 1.00 92.19 130 GLU A O 1
ATOM 1069 N N . ALA A 1 131 ? -10.971 6.770 -10.783 1.00 92.62 131 ALA A N 1
ATOM 1070 C CA . ALA A 1 131 ? -11.989 6.929 -11.814 1.00 92.62 131 ALA A CA 1
ATOM 1071 C C . ALA A 1 131 ? -12.945 5.725 -11.873 1.00 92.62 131 ALA A C 1
ATOM 1073 O O . ALA A 1 131 ? -14.138 5.919 -12.114 1.00 92.62 131 ALA A O 1
ATOM 1074 N N . PHE A 1 132 ? -12.450 4.506 -11.632 1.00 95.50 132 PHE A N 1
ATOM 1075 C CA . PHE A 1 132 ? -13.288 3.310 -11.505 1.00 95.50 132 PHE A CA 1
ATOM 1076 C C . PHE A 1 132 ? -14.028 3.255 -10.164 1.00 95.50 132 PHE A C 1
ATOM 1078 O O . PHE A 1 132 ? -15.219 2.946 -10.156 1.00 95.50 132 PHE A O 1
ATOM 1085 N N . MET A 1 133 ? -13.395 3.669 -9.058 1.00 94.25 133 MET A N 1
ATOM 1086 C CA . MET A 1 133 ? -14.059 3.759 -7.748 1.00 94.25 133 MET A CA 1
ATOM 1087 C C . MET A 1 133 ? -15.307 4.639 -7.813 1.00 94.25 133 MET A C 1
ATOM 1089 O O . MET A 1 133 ? -16.371 4.232 -7.360 1.00 94.25 133 MET A O 1
ATOM 1093 N N . LYS A 1 134 ? -15.203 5.824 -8.432 1.00 90.75 134 LYS A N 1
ATOM 1094 C CA . LYS A 1 134 ? -16.330 6.764 -8.594 1.00 90.75 134 LYS A CA 1
ATOM 1095 C C . LYS A 1 134 ? -17.494 6.186 -9.402 1.00 90.75 134 LYS A C 1
ATOM 1097 O O . LYS A 1 134 ? -18.602 6.706 -9.322 1.00 90.75 134 LYS A O 1
ATOM 1102 N N . LYS A 1 135 ? -17.244 5.143 -10.195 1.00 93.31 135 LYS A N 1
ATOM 1103 C CA . LYS A 1 135 ? -18.256 4.425 -10.979 1.00 93.31 135 LYS A CA 1
ATOM 1104 C C . LYS A 1 135 ? -18.768 3.162 -10.282 1.00 93.31 135 LYS A C 1
ATOM 1106 O O . LYS A 1 135 ? -19.665 2.525 -10.820 1.00 93.31 135 LYS A O 1
ATOM 1111 N N . GLY A 1 136 ? -18.207 2.796 -9.127 1.00 92.75 136 GLY A N 1
ATOM 1112 C CA . GLY A 1 136 ? -18.527 1.545 -8.442 1.00 92.75 136 GLY A CA 1
ATOM 1113 C C . GLY A 1 136 ? -18.004 0.296 -9.158 1.00 92.75 136 GLY A C 1
ATOM 1114 O O . GLY A 1 136 ? -18.547 -0.779 -8.946 1.00 92.75 136 GLY A O 1
ATOM 1115 N N . ASP A 1 137 ? -16.980 0.421 -10.005 1.00 96.38 137 ASP A N 1
ATOM 1116 C CA . ASP A 1 137 ? -16.450 -0.679 -10.822 1.00 96.38 137 ASP A CA 1
ATOM 1117 C C . ASP A 1 137 ? -15.259 -1.366 -10.130 1.00 96.38 137 ASP A C 1
ATOM 1119 O O . ASP A 1 137 ? -14.285 -0.696 -9.772 1.00 96.38 137 ASP A O 1
ATOM 1123 N N . ASP A 1 138 ? -15.317 -2.697 -9.986 1.00 96.62 138 ASP A N 1
ATOM 1124 C CA . ASP A 1 138 ? -14.304 -3.519 -9.305 1.00 96.62 138 ASP A CA 1
ATOM 1125 C C . ASP A 1 138 ? -12.923 -3.459 -9.991 1.00 96.62 138 ASP A C 1
ATOM 1127 O O . ASP A 1 138 ? -11.906 -3.757 -9.357 1.00 96.62 138 ASP A O 1
ATOM 1131 N N . LEU A 1 139 ? -12.831 -2.979 -11.242 1.00 96.56 139 LEU A N 1
ATOM 1132 C CA . LEU A 1 139 ? -11.546 -2.633 -11.870 1.00 96.56 139 LEU A CA 1
ATOM 1133 C C . LEU A 1 139 ? -10.741 -1.616 -11.044 1.00 96.56 139 LEU A C 1
ATOM 1135 O O . LEU A 1 139 ? -9.513 -1.567 -11.150 1.00 96.56 139 LEU A O 1
ATOM 1139 N N . ALA A 1 140 ? -11.400 -0.839 -10.181 1.00 97.25 140 ALA A N 1
ATOM 1140 C CA . ALA A 1 140 ? -10.750 -0.002 -9.180 1.00 97.25 140 ALA A CA 1
ATOM 1141 C C . ALA A 1 140 ? -9.721 -0.776 -8.347 1.00 97.25 140 ALA A C 1
ATOM 1143 O O . ALA A 1 140 ? -8.621 -0.273 -8.112 1.00 97.25 140 ALA A O 1
ATOM 1144 N N . ILE A 1 141 ? -10.055 -2.004 -7.935 1.00 98.19 141 ILE A N 1
ATOM 1145 C CA . ILE A 1 141 ? -9.203 -2.832 -7.079 1.00 98.19 141 ILE A CA 1
ATOM 1146 C C . ILE A 1 141 ? -7.893 -3.141 -7.796 1.00 98.19 141 ILE A C 1
ATOM 1148 O O . ILE A 1 141 ? -6.818 -2.896 -7.247 1.00 98.19 141 ILE A O 1
ATOM 1152 N N . GLU A 1 142 ? -7.967 -3.594 -9.048 1.00 97.56 142 GLU A N 1
ATOM 1153 C CA . GLU A 1 142 ? -6.783 -3.915 -9.843 1.00 97.56 142 GLU A CA 1
ATOM 1154 C C . GLU A 1 142 ? -5.845 -2.705 -9.965 1.00 97.56 142 GLU A C 1
ATOM 1156 O O . GLU A 1 142 ? -4.641 -2.810 -9.713 1.00 97.56 142 GLU A O 1
ATOM 1161 N N . TRP A 1 143 ? -6.388 -1.536 -10.309 1.00 97.62 143 TRP A N 1
ATOM 1162 C CA . TRP A 1 143 ? -5.592 -0.327 -10.513 1.00 97.62 143 TRP A CA 1
ATOM 1163 C C . TRP A 1 143 ? -4.985 0.225 -9.225 1.00 97.62 143 TRP A C 1
ATOM 1165 O O . TRP A 1 143 ? -3.825 0.646 -9.229 1.00 97.62 143 TRP A O 1
ATOM 1175 N N . LEU A 1 144 ? -5.712 0.174 -8.110 1.00 97.19 144 LEU A N 1
ATOM 1176 C CA . LEU A 1 144 ? -5.199 0.625 -6.816 1.00 97.19 144 LEU A CA 1
ATOM 1177 C C . LEU A 1 144 ? -4.141 -0.332 -6.260 1.00 97.19 144 LEU A C 1
ATOM 1179 O O . LEU A 1 144 ? -3.125 0.127 -5.737 1.00 97.19 144 LEU A O 1
ATOM 1183 N N . VAL A 1 145 ? -4.303 -1.646 -6.442 1.00 96.38 145 VAL A N 1
ATOM 1184 C CA . VAL A 1 145 ? -3.260 -2.625 -6.097 1.00 96.38 145 VAL A CA 1
ATOM 1185 C C . VAL A 1 145 ? -2.014 -2.411 -6.959 1.00 96.38 145 VAL A C 1
ATOM 1187 O O . VAL A 1 145 ? -0.903 -2.371 -6.430 1.00 96.38 145 VAL A O 1
ATOM 1190 N N . ARG A 1 146 ? -2.171 -2.199 -8.274 1.00 94.69 146 ARG A N 1
ATOM 1191 C CA . ARG A 1 146 ? -1.051 -1.862 -9.174 1.00 94.69 146 ARG A CA 1
ATOM 1192 C C . ARG A 1 146 ? -0.329 -0.592 -8.728 1.00 94.69 146 ARG A C 1
ATOM 1194 O O . ARG A 1 146 ? 0.899 -0.573 -8.708 1.00 94.69 146 ARG A O 1
ATOM 1201 N N . SER A 1 147 ? -1.084 0.436 -8.351 1.00 94.06 147 SER A N 1
ATOM 1202 C CA . SER A 1 147 ? -0.569 1.719 -7.874 1.00 94.06 147 SER A CA 1
ATOM 1203 C C . SER A 1 147 ? 0.227 1.586 -6.572 1.00 94.06 147 SER A C 1
ATOM 1205 O O . SER A 1 147 ? 1.363 2.058 -6.494 1.00 94.06 147 SER A O 1
ATOM 1207 N N . HIS A 1 148 ? -0.316 0.873 -5.579 1.00 93.25 148 HIS A N 1
ATOM 1208 C CA . HIS A 1 148 ? 0.390 0.543 -4.336 1.00 93.25 148 HIS A CA 1
ATOM 1209 C C . HIS A 1 148 ? 1.688 -0.213 -4.616 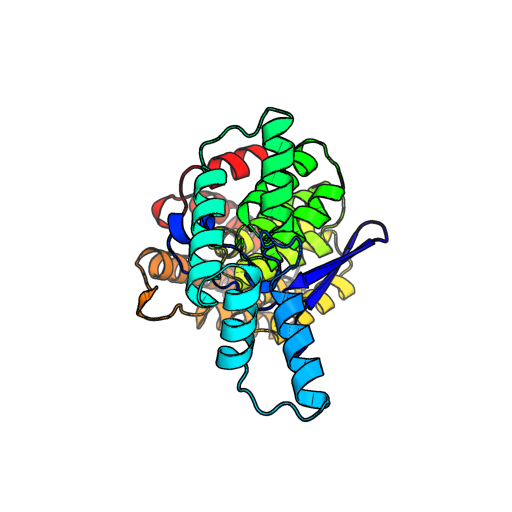1.00 93.25 148 HIS A C 1
ATOM 1211 O O . HIS A 1 148 ? 2.764 0.219 -4.206 1.00 93.25 148 HIS A O 1
ATOM 1217 N N . ASN A 1 149 ? 1.598 -1.292 -5.397 1.00 92.31 149 ASN A N 1
ATOM 1218 C CA . ASN A 1 149 ? 2.743 -2.132 -5.741 1.00 92.31 149 ASN A CA 1
ATOM 1219 C C . ASN A 1 149 ? 3.821 -1.376 -6.535 1.00 92.31 149 ASN A C 1
ATOM 1221 O O . ASN A 1 149 ? 4.965 -1.818 -6.558 1.00 92.31 149 ASN A O 1
ATOM 1225 N N . ALA A 1 150 ? 3.467 -0.272 -7.198 1.00 89.56 150 ALA A N 1
ATOM 1226 C CA . ALA A 1 150 ? 4.391 0.589 -7.933 1.00 89.56 150 ALA A CA 1
ATOM 1227 C C . ALA A 1 150 ? 4.974 1.736 -7.089 1.00 89.56 150 ALA A C 1
ATOM 1229 O O . ALA A 1 150 ? 5.867 2.439 -7.561 1.00 89.56 150 ALA A O 1
ATOM 1230 N N . GLY A 1 151 ? 4.498 1.950 -5.858 1.00 88.31 151 GLY A N 1
ATOM 1231 C CA . GLY A 1 151 ? 5.087 2.945 -4.965 1.00 88.31 151 GLY A CA 1
ATOM 1232 C C . GLY A 1 151 ? 4.132 3.992 -4.381 1.00 88.31 151 GLY A C 1
ATOM 1233 O O . GLY A 1 151 ? 4.603 4.913 -3.709 1.00 88.31 151 GLY A O 1
ATOM 1234 N N . HIS A 1 152 ? 2.826 3.925 -4.658 1.00 89.00 152 HIS A N 1
ATOM 1235 C CA . HIS A 1 152 ? 1.880 4.958 -4.226 1.00 89.00 152 HIS A CA 1
ATOM 1236 C C . HIS A 1 152 ? 1.302 4.664 -2.835 1.00 89.00 152 HIS A C 1
ATOM 1238 O O . HIS A 1 152 ? 0.443 3.797 -2.666 1.00 89.00 152 HIS A O 1
ATOM 1244 N N . THR A 1 153 ? 1.725 5.433 -1.832 1.00 87.25 153 THR A N 1
ATOM 1245 C CA . THR A 1 153 ? 1.405 5.190 -0.412 1.00 87.25 153 THR A CA 1
ATOM 1246 C C . THR A 1 153 ? -0.089 5.301 -0.079 1.00 87.25 153 THR A C 1
ATOM 1248 O O . THR A 1 153 ? -0.573 4.602 0.810 1.00 87.25 153 THR A O 1
ATOM 1251 N N . HIS A 1 154 ? -0.847 6.119 -0.812 1.00 87.38 154 HIS A N 1
ATOM 1252 C CA . HIS A 1 154 ? -2.276 6.354 -0.558 1.00 87.38 154 HIS A CA 1
ATOM 1253 C C . HIS A 1 154 ? -3.219 5.395 -1.297 1.00 87.38 154 HIS A C 1
ATOM 1255 O O . HIS A 1 154 ? -4.424 5.413 -1.049 1.00 87.38 154 HIS A O 1
ATOM 1261 N N . ALA A 1 155 ? -2.712 4.546 -2.197 1.00 92.62 155 ALA A N 1
ATOM 1262 C CA . ALA A 1 155 ? -3.580 3.714 -3.032 1.00 92.62 155 ALA A CA 1
ATOM 1263 C C . ALA A 1 155 ? -4.384 2.693 -2.210 1.00 92.62 155 ALA A C 1
ATOM 1265 O O . ALA A 1 155 ? -5.584 2.532 -2.422 1.00 92.62 155 ALA A O 1
ATOM 1266 N N . LEU A 1 156 ? -3.757 2.070 -1.207 1.00 95.81 156 LEU A N 1
ATOM 1267 C CA . LEU A 1 156 ? -4.458 1.148 -0.310 1.00 95.81 156 LEU A CA 1
ATOM 1268 C C . LEU A 1 156 ? -5.404 1.839 0.675 1.00 95.81 156 LEU A C 1
ATOM 1270 O O . LEU A 1 156 ? -6.360 1.213 1.123 1.00 95.81 156 LEU A O 1
ATOM 1274 N N . LEU A 1 157 ? -5.182 3.118 0.991 1.00 93.88 157 LEU A N 1
ATOM 1275 C CA . LEU A 1 157 ? -6.146 3.884 1.775 1.00 93.88 157 LEU A CA 1
ATOM 1276 C C . LEU A 1 157 ? -7.448 4.057 0.982 1.00 93.88 157 LEU A C 1
ATOM 1278 O O . LEU A 1 157 ? -8.518 3.749 1.504 1.00 93.88 157 LEU A O 1
ATOM 1282 N N . ALA A 1 158 ? -7.353 4.467 -0.285 1.00 94.44 158 ALA A N 1
ATOM 1283 C CA . ALA A 1 158 ? -8.508 4.561 -1.178 1.00 94.44 158 ALA A CA 1
ATOM 1284 C C . ALA A 1 158 ? -9.194 3.195 -1.357 1.00 94.44 158 ALA A C 1
ATOM 1286 O O . ALA A 1 158 ? -10.409 3.083 -1.201 1.00 94.44 158 ALA A O 1
ATOM 1287 N N . LEU A 1 159 ? -8.406 2.136 -1.578 1.00 97.31 159 LEU A N 1
ATOM 1288 C CA . LEU A 1 159 ? -8.932 0.778 -1.697 1.00 97.31 159 LEU A CA 1
ATOM 1289 C C . LEU A 1 159 ? -9.641 0.313 -0.416 1.00 97.31 159 LEU A C 1
ATOM 1291 O O . LEU A 1 159 ? -10.692 -0.311 -0.505 1.00 97.31 159 LEU A O 1
ATOM 1295 N N . SER A 1 160 ? -9.125 0.656 0.771 1.00 97.44 160 SER A N 1
ATOM 1296 C CA . SER A 1 160 ? -9.782 0.304 2.037 1.00 97.44 160 SER A CA 1
ATOM 1297 C C . SER A 1 160 ? -11.197 0.882 2.135 1.00 97.44 160 SER A C 1
ATOM 1299 O O . SER A 1 160 ? -12.118 0.177 2.535 1.00 97.44 160 SER A O 1
ATOM 1301 N N . ALA A 1 161 ? -11.387 2.137 1.713 1.00 94.12 161 ALA A N 1
ATOM 1302 C CA . ALA A 1 161 ? -12.699 2.778 1.705 1.00 94.12 161 ALA A CA 1
ATOM 1303 C C . ALA A 1 161 ? -13.636 2.121 0.680 1.00 94.12 161 ALA A C 1
ATOM 1305 O O . ALA A 1 161 ? -14.786 1.822 0.998 1.00 94.12 161 ALA A O 1
ATOM 1306 N N . TYR A 1 162 ? -13.126 1.829 -0.521 1.00 96.12 162 TYR A N 1
ATOM 1307 C CA . TYR A 1 162 ? -13.889 1.131 -1.556 1.00 96.12 162 TYR A CA 1
ATOM 1308 C C . TYR A 1 162 ? -14.386 -0.243 -1.086 1.00 96.12 162 TYR A C 1
ATOM 1310 O O . TYR A 1 162 ? -15.563 -0.565 -1.242 1.00 96.12 162 TYR A O 1
ATOM 1318 N N . LEU A 1 163 ? -13.506 -1.045 -0.480 1.00 97.62 163 LEU A N 1
ATOM 1319 C CA . LEU A 1 163 ? -13.830 -2.388 0.003 1.00 97.62 163 LEU A CA 1
ATOM 1320 C C . LEU A 1 163 ? -14.859 -2.360 1.137 1.00 97.62 163 LEU A C 1
ATOM 1322 O O . LEU A 1 163 ? -15.783 -3.172 1.130 1.00 97.62 163 LEU A O 1
ATOM 1326 N N . ALA A 1 164 ? -14.751 -1.401 2.062 1.00 94.50 164 ALA A N 1
ATOM 1327 C CA . ALA A 1 164 ? -15.728 -1.220 3.134 1.00 94.50 164 ALA A CA 1
ATOM 1328 C C . ALA A 1 164 ? -17.136 -0.932 2.581 1.00 94.50 164 ALA A C 1
ATOM 1330 O O . ALA A 1 164 ? -18.105 -1.569 2.987 1.00 94.50 164 ALA A O 1
ATOM 1331 N N . GLN A 1 165 ? -17.242 -0.041 1.589 1.00 93.69 165 GLN A N 1
ATOM 1332 C CA . GLN A 1 165 ? -18.514 0.286 0.929 1.00 93.69 165 GLN A CA 1
ATOM 1333 C C . GLN A 1 165 ? -19.084 -0.879 0.102 1.00 93.69 165 GLN A C 1
ATOM 1335 O O . GLN A 1 165 ? -20.288 -0.938 -0.132 1.00 93.69 165 GLN A O 1
ATOM 1340 N N . ASN A 1 166 ? -18.237 -1.823 -0.318 1.00 95.12 166 ASN A N 1
ATOM 1341 C CA . ASN A 1 166 ? -18.606 -2.970 -1.151 1.00 95.12 166 ASN A CA 1
ATOM 1342 C C . ASN A 1 166 ? -18.628 -4.297 -0.371 1.00 95.12 166 ASN A C 1
ATOM 1344 O O . ASN A 1 166 ? -18.349 -5.355 -0.938 1.00 95.12 166 ASN A O 1
ATOM 1348 N N . ALA A 1 167 ? -18.986 -4.244 0.918 1.00 94.81 167 ALA A N 1
ATOM 1349 C CA . ALA A 1 167 ? -19.188 -5.408 1.786 1.00 94.81 167 ALA A CA 1
ATOM 1350 C C . ALA A 1 167 ? -17.959 -6.335 1.909 1.00 94.81 167 ALA A C 1
ATOM 1352 O O . ALA A 1 167 ? -18.094 -7.554 1.995 1.00 94.81 167 ALA A O 1
ATOM 1353 N N . ASN A 1 168 ? -16.751 -5.762 1.935 1.00 97.50 168 ASN A N 1
ATOM 1354 C CA . ASN A 1 168 ? -15.509 -6.479 2.231 1.00 97.50 168 ASN A CA 1
ATOM 1355 C C . ASN A 1 168 ? -14.742 -5.814 3.395 1.00 97.50 168 ASN A C 1
ATOM 1357 O O . ASN A 1 168 ? -13.681 -5.215 3.181 1.00 97.50 168 ASN A O 1
ATOM 1361 N N . PRO A 1 169 ? -15.269 -5.890 4.632 1.00 97.31 169 PRO A N 1
ATOM 1362 C CA . PRO A 1 169 ? -14.654 -5.254 5.797 1.00 97.31 169 PRO A CA 1
ATOM 1363 C C . PRO A 1 169 ? -13.290 -5.867 6.159 1.00 97.31 169 PRO A C 1
ATOM 1365 O O . PRO A 1 169 ? -12.377 -5.132 6.538 1.00 97.31 169 PRO A O 1
ATOM 1368 N N . LEU A 1 170 ? -13.105 -7.180 5.968 1.00 98.00 170 LEU A N 1
ATOM 1369 C CA . LEU A 1 170 ? -11.831 -7.860 6.224 1.00 98.00 170 LEU A CA 1
ATOM 1370 C C . LEU A 1 170 ? -10.724 -7.323 5.306 1.00 98.00 170 LEU A C 1
ATOM 1372 O O . LEU A 1 170 ? -9.656 -6.915 5.772 1.00 98.00 170 LEU A O 1
ATOM 1376 N N . GLY A 1 171 ? -11.005 -7.248 4.000 1.00 97.88 171 GLY A N 1
ATOM 1377 C CA . GLY A 1 171 ? -10.104 -6.651 3.018 1.00 97.88 171 GLY A CA 1
ATOM 1378 C C . GLY A 1 171 ? -9.849 -5.167 3.287 1.00 97.88 171 GLY A C 1
ATOM 1379 O O . GLY A 1 171 ? -8.713 -4.708 3.163 1.00 97.88 171 GLY A O 1
ATOM 1380 N N . ALA A 1 172 ? -10.869 -4.419 3.720 1.00 97.81 172 ALA A N 1
ATOM 1381 C CA . ALA A 1 172 ? -10.725 -3.014 4.088 1.00 97.81 172 ALA A CA 1
ATOM 1382 C C . ALA A 1 172 ? -9.730 -2.813 5.243 1.00 97.81 172 ALA A C 1
ATOM 1384 O O . ALA A 1 172 ? -8.816 -1.989 5.128 1.00 97.81 172 ALA A O 1
ATOM 1385 N N . ILE A 1 173 ? -9.857 -3.598 6.321 1.00 98.19 173 ILE A N 1
ATOM 1386 C CA . ILE A 1 173 ? -8.927 -3.559 7.457 1.00 98.19 173 ILE A CA 1
ATOM 1387 C C . ILE A 1 173 ? -7.516 -3.952 7.018 1.00 98.19 173 ILE A C 1
ATOM 1389 O O . ILE A 1 173 ? -6.567 -3.216 7.302 1.00 98.19 173 ILE A O 1
ATOM 1393 N N . ALA A 1 174 ? -7.366 -5.052 6.273 1.00 97.88 174 ALA A N 1
ATOM 1394 C CA . ALA A 1 174 ? -6.064 -5.493 5.779 1.00 97.88 174 ALA A CA 1
ATOM 1395 C C . ALA A 1 174 ? -5.380 -4.402 4.937 1.00 97.88 174 ALA A C 1
ATOM 1397 O O . ALA A 1 174 ? -4.232 -4.040 5.198 1.00 97.88 174 ALA A O 1
ATOM 1398 N N . CYS A 1 175 ? -6.094 -3.804 3.978 1.00 97.88 175 CYS A N 1
ATOM 1399 C CA . CYS A 1 175 ? -5.566 -2.718 3.155 1.00 97.88 175 CYS A CA 1
ATOM 1400 C C . CYS A 1 175 ? -5.186 -1.484 3.984 1.00 97.88 175 CYS A C 1
ATOM 1402 O O . CYS A 1 175 ? -4.135 -0.892 3.728 1.00 97.88 175 CYS A O 1
ATOM 1404 N N . LYS A 1 176 ? -5.980 -1.104 4.995 1.00 96.62 176 LYS A N 1
ATOM 1405 C CA . LYS A 1 176 ? -5.657 0.037 5.869 1.00 96.62 176 LYS A CA 1
ATOM 1406 C C . LYS A 1 176 ? -4.384 -0.217 6.681 1.00 96.62 176 LYS A C 1
ATOM 1408 O O . LYS A 1 176 ? -3.506 0.647 6.710 1.00 96.62 176 LYS A O 1
ATOM 1413 N N . VAL A 1 177 ? -4.253 -1.402 7.284 1.00 96.69 177 VAL A N 1
ATOM 1414 C CA . VAL A 1 177 ? -3.051 -1.804 8.032 1.00 96.69 177 VAL A CA 1
ATOM 1415 C C . VAL A 1 177 ? -1.827 -1.790 7.120 1.00 96.69 177 VAL A C 1
ATOM 1417 O O . VAL A 1 177 ? -0.839 -1.131 7.438 1.00 96.69 177 VAL A O 1
ATOM 1420 N N . ILE A 1 178 ? -1.902 -2.442 5.955 1.00 95.69 178 ILE A N 1
ATOM 1421 C CA . ILE A 1 178 ? -0.783 -2.490 5.004 1.00 95.69 178 ILE A CA 1
ATOM 1422 C C . ILE A 1 178 ? -0.418 -1.075 4.539 1.00 95.69 178 ILE A C 1
ATOM 1424 O O . ILE A 1 178 ? 0.765 -0.747 4.461 1.00 95.69 178 ILE A O 1
ATOM 1428 N N . SER A 1 179 ? -1.403 -0.210 4.279 1.00 93.44 179 SER A N 1
ATOM 1429 C CA . SER A 1 179 ? -1.180 1.196 3.922 1.00 93.44 179 SER A CA 1
ATOM 1430 C C . SER A 1 179 ? -0.402 1.949 5.009 1.00 93.44 179 SER A C 1
ATOM 1432 O O . SER A 1 179 ? 0.592 2.617 4.710 1.00 93.44 179 SER A O 1
ATOM 1434 N N . ALA A 1 180 ? -0.809 1.817 6.273 1.00 92.06 180 ALA A N 1
ATOM 1435 C CA . ALA A 1 180 ? -0.150 2.459 7.408 1.00 92.06 180 ALA A CA 1
ATOM 1436 C C . ALA A 1 180 ? 1.283 1.938 7.616 1.00 92.06 180 ALA A C 1
ATOM 1438 O O . ALA A 1 180 ? 2.233 2.723 7.739 1.00 92.06 180 ALA A O 1
ATOM 1439 N N . ASP A 1 181 ? 1.453 0.616 7.572 1.00 92.00 181 ASP A N 1
ATOM 1440 C CA . ASP A 1 181 ? 2.740 -0.062 7.735 1.00 92.00 181 ASP A CA 1
ATOM 1441 C C . ASP A 1 181 ? 3.705 0.253 6.591 1.00 92.00 181 ASP A C 1
ATOM 1443 O O . ASP A 1 181 ? 4.924 0.286 6.793 1.00 92.00 181 ASP A O 1
ATOM 1447 N N . SER A 1 182 ? 3.159 0.563 5.415 1.00 87.88 182 SER A N 1
ATOM 1448 C CA . SER A 1 182 ? 3.877 1.012 4.224 1.00 87.88 182 SER A CA 1
ATOM 1449 C C . SER A 1 182 ? 4.265 2.490 4.251 1.00 87.88 182 SER A C 1
ATOM 1451 O O . SER A 1 182 ? 5.065 2.908 3.417 1.00 87.88 182 SER A O 1
ATOM 1453 N N . GLY A 1 183 ? 3.769 3.275 5.213 1.00 85.38 183 GLY A N 1
ATOM 1454 C CA . GLY A 1 183 ? 4.140 4.684 5.367 1.00 85.38 183 GLY A CA 1
ATOM 1455 C C . GLY A 1 183 ? 3.066 5.710 5.050 1.00 85.38 183 GLY A C 1
ATOM 1456 O O . GLY A 1 183 ? 3.378 6.894 5.043 1.00 85.38 183 GLY A O 1
ATOM 1457 N N . CYS A 1 184 ? 1.826 5.307 4.772 1.00 87.94 184 CYS A N 1
ATOM 1458 C CA . CYS A 1 184 ? 0.754 6.280 4.601 1.00 87.94 184 CYS A CA 1
ATOM 1459 C C . CYS A 1 184 ? 0.434 6.946 5.942 1.00 87.94 184 CYS A C 1
ATOM 1461 O O . CYS A 1 184 ? -0.136 6.321 6.837 1.00 87.94 184 CYS A O 1
ATOM 1463 N N . GLU A 1 185 ? 0.804 8.218 6.065 1.00 85.69 185 GLU A N 1
ATOM 1464 C CA . GLU A 1 185 ? 0.640 9.019 7.282 1.00 85.69 185 GLU A CA 1
ATOM 1465 C C . GLU A 1 185 ? -0.834 9.125 7.692 1.00 85.69 185 GLU A C 1
ATOM 1467 O O . GLU A 1 185 ? -1.163 8.959 8.864 1.00 85.69 185 GLU A O 1
ATOM 1472 N N . MET A 1 186 ? -1.734 9.298 6.717 1.00 85.81 186 MET A N 1
ATOM 1473 C CA . MET A 1 186 ? -3.175 9.293 6.974 1.00 85.81 186 MET A CA 1
ATOM 1474 C C . MET A 1 186 ? -3.643 7.940 7.514 1.00 85.81 186 MET A C 1
ATOM 1476 O O . MET A 1 186 ? -4.314 7.903 8.538 1.00 85.81 186 MET A O 1
ATOM 1480 N N . SER A 1 187 ? -3.248 6.819 6.904 1.00 90.75 187 SER A N 1
ATOM 1481 C CA . SER A 1 187 ? -3.630 5.490 7.407 1.00 90.75 187 SER A CA 1
ATOM 1482 C C . SER A 1 187 ? -3.085 5.213 8.811 1.00 90.75 187 SER A C 1
ATOM 1484 O O . SER A 1 187 ? -3.762 4.558 9.598 1.00 90.75 187 SER A O 1
ATOM 1486 N N . GLN A 1 188 ? -1.896 5.728 9.150 1.00 91.12 188 GLN A N 1
ATOM 1487 C CA . GLN A 1 188 ? -1.322 5.610 10.497 1.00 91.12 188 GLN A CA 1
ATOM 1488 C C . GLN A 1 188 ? -2.179 6.297 11.561 1.00 91.12 188 GLN A C 1
ATOM 1490 O O . GLN A 1 188 ? -2.268 5.783 12.668 1.00 91.12 188 GLN A O 1
ATOM 1495 N N . LEU A 1 189 ? -2.816 7.424 11.237 1.00 88.88 189 LEU A N 1
ATOM 1496 C CA . LEU A 1 189 ? -3.730 8.122 12.146 1.00 88.88 189 LEU A CA 1
ATOM 1497 C C . LEU A 1 189 ? -5.141 7.515 12.106 1.00 88.88 189 LEU A C 1
ATOM 1499 O O . LEU A 1 189 ? -5.771 7.318 13.141 1.00 88.88 189 LEU A O 1
ATOM 1503 N N . MET A 1 190 ? -5.626 7.153 10.919 1.00 90.19 190 MET A N 1
ATOM 1504 C CA . MET A 1 190 ? -6.982 6.633 10.732 1.00 90.19 190 MET A CA 1
ATOM 1505 C C . MET A 1 190 ? -7.185 5.234 11.312 1.00 90.19 190 MET A C 1
ATOM 1507 O O . MET A 1 190 ? -8.330 4.837 11.500 1.00 90.19 190 MET A O 1
ATOM 1511 N N . ILE A 1 191 ? -6.126 4.473 11.613 1.00 93.25 191 ILE A N 1
ATOM 1512 C CA . ILE A 1 191 ? -6.265 3.136 12.215 1.00 93.25 191 ILE A CA 1
ATOM 1513 C C . ILE A 1 191 ? -7.001 3.178 13.567 1.00 93.25 191 ILE A C 1
ATOM 1515 O O . ILE A 1 191 ? -7.672 2.218 13.940 1.00 93.25 191 ILE A O 1
ATOM 1519 N N . PHE A 1 192 ? -6.935 4.319 14.257 1.00 91.44 192 PHE A N 1
ATOM 1520 C CA . PHE A 1 192 ? -7.552 4.564 15.560 1.00 91.44 192 PHE A CA 1
ATOM 1521 C C . PHE A 1 192 ? -8.997 5.066 15.475 1.00 91.44 192 PHE A C 1
ATOM 1523 O O . PHE A 1 192 ? -9.592 5.393 16.496 1.00 91.44 192 PHE A O 1
ATOM 1530 N N . HIS A 1 193 ? -9.575 5.182 14.277 1.00 89.56 193 HIS A N 1
ATOM 1531 C CA . HIS A 1 193 ? -10.958 5.617 14.124 1.00 89.56 193 HIS A CA 1
ATOM 1532 C C . HIS A 1 193 ? -11.957 4.528 14.528 1.00 89.56 193 HIS A C 1
ATOM 1534 O O . HIS A 1 193 ? -11.756 3.339 14.272 1.00 89.56 193 HIS A O 1
ATOM 1540 N N . ALA A 1 194 ? -13.093 4.966 15.079 1.00 87.94 194 ALA A N 1
ATOM 1541 C CA . ALA A 1 194 ? -14.186 4.089 15.501 1.00 87.94 194 ALA A CA 1
ATOM 1542 C C . ALA A 1 194 ? -14.748 3.229 14.353 1.00 87.94 194 ALA A C 1
ATOM 1544 O O . ALA A 1 194 ? -15.164 2.101 14.590 1.00 87.94 194 ALA A O 1
ATOM 1545 N N . GLU A 1 195 ? -14.697 3.729 13.115 1.00 90.00 195 GLU A N 1
ATOM 1546 C CA . GLU A 1 195 ? -15.128 2.999 11.914 1.00 90.00 195 GLU A CA 1
ATOM 1547 C C . GLU A 1 195 ? -14.401 1.655 11.740 1.00 90.00 195 GLU A C 1
ATOM 1549 O O . GLU A 1 195 ? -14.987 0.686 11.271 1.00 90.00 195 GLU A O 1
ATOM 1554 N N . ASN A 1 196 ? -13.140 1.544 12.174 1.00 92.56 196 ASN A N 1
ATOM 1555 C CA . ASN A 1 196 ? -12.420 0.274 12.085 1.00 92.56 196 ASN A CA 1
ATOM 1556 C C . ASN A 1 196 ? -12.937 -0.740 13.107 1.00 92.56 196 ASN A C 1
ATOM 1558 O O . ASN A 1 196 ? -12.925 -1.934 12.829 1.00 92.56 196 ASN A O 1
ATOM 1562 N N . ILE A 1 197 ? -13.422 -0.280 14.264 1.00 91.75 197 ILE A N 1
ATOM 1563 C CA . ILE A 1 197 ? -14.090 -1.139 15.250 1.00 91.75 197 ILE A CA 1
ATOM 1564 C C . ILE A 1 197 ? -15.388 -1.683 14.645 1.00 91.75 197 ILE A C 1
ATOM 1566 O O . ILE A 1 197 ? -15.649 -2.881 14.732 1.00 91.75 197 ILE A O 1
ATOM 1570 N N . ASP A 1 198 ? -16.150 -0.830 13.953 1.00 91.56 198 ASP A N 1
ATOM 1571 C CA . ASP A 1 198 ? -17.355 -1.244 13.226 1.00 91.56 198 ASP A CA 1
ATOM 1572 C C . ASP A 1 198 ? -17.052 -2.284 12.142 1.00 91.56 198 ASP A C 1
ATOM 1574 O O . ASP A 1 198 ? -17.715 -3.318 12.086 1.00 91.56 198 ASP A O 1
ATOM 1578 N N . HIS A 1 199 ? -16.026 -2.060 11.317 1.00 94.50 199 HIS A N 1
ATOM 1579 C CA . HIS A 1 199 ? -15.618 -3.029 10.297 1.00 94.50 199 HIS A CA 1
ATOM 1580 C C . HIS A 1 199 ? -15.142 -4.353 10.909 1.00 94.50 199 HIS A C 1
ATOM 1582 O O . HIS A 1 199 ? -15.505 -5.413 10.405 1.00 94.50 199 HIS A O 1
ATOM 1588 N N . MET A 1 200 ? -14.386 -4.329 12.013 1.00 95.38 200 MET A N 1
ATOM 1589 C CA . MET A 1 200 ? -13.982 -5.558 12.708 1.00 95.38 200 MET A CA 1
ATOM 1590 C C . MET A 1 200 ? -15.193 -6.356 13.208 1.00 95.38 200 MET A C 1
ATOM 1592 O O . MET A 1 200 ? -15.190 -7.577 13.097 1.00 95.38 200 MET A O 1
ATOM 1596 N N . HIS A 1 201 ? -16.249 -5.693 13.694 1.00 92.62 201 HIS A N 1
ATOM 1597 C CA . HIS A 1 201 ? -17.488 -6.364 14.112 1.00 92.62 201 HIS A CA 1
ATOM 1598 C C . HIS A 1 201 ? -18.293 -6.982 12.961 1.00 92.62 201 HIS A C 1
ATOM 1600 O O . HIS A 1 201 ? -19.123 -7.853 13.205 1.00 92.62 201 HIS A O 1
ATOM 1606 N N . GLN A 1 202 ? -18.068 -6.542 11.722 1.00 95.50 202 GLN A N 1
ATOM 1607 C CA . GLN A 1 202 ? -18.686 -7.124 10.527 1.00 95.50 202 GLN A CA 1
ATOM 1608 C C . GLN A 1 202 ? -17.909 -8.336 9.987 1.00 95.50 202 GLN A C 1
ATOM 1610 O O . GLN A 1 202 ? -18.388 -8.999 9.069 1.00 95.50 202 GLN A O 1
ATOM 1615 N N . CYS A 1 203 ? -16.709 -8.602 10.508 1.00 96.44 203 CYS A N 1
ATOM 1616 C CA . CYS A 1 203 ? -15.881 -9.734 10.102 1.00 96.44 203 CYS A CA 1
ATOM 1617 C C . CYS A 1 203 ? -16.200 -10.981 10.932 1.00 96.44 203 CYS A C 1
ATOM 1619 O O . CYS A 1 203 ? -16.638 -10.881 12.081 1.00 96.44 203 CYS A O 1
ATOM 1621 N N . ASP A 1 204 ? -15.884 -12.157 10.388 1.00 95.31 204 ASP A N 1
ATOM 1622 C CA . ASP A 1 204 ? -15.765 -13.351 11.218 1.00 95.31 204 ASP A CA 1
ATOM 1623 C C . ASP A 1 204 ? -14.603 -13.171 12.228 1.00 95.31 204 ASP A C 1
ATOM 1625 O O . ASP A 1 204 ? -13.501 -12.774 11.824 1.00 95.31 204 ASP A O 1
ATOM 1629 N N . PRO A 1 205 ? -14.810 -13.435 13.537 1.00 92.50 205 PRO A N 1
ATOM 1630 C CA . PRO A 1 205 ? -13.783 -13.233 14.559 1.00 92.50 205 PRO A CA 1
ATOM 1631 C C . PRO A 1 205 ? -12.499 -14.048 14.351 1.00 92.50 205 PRO A C 1
ATOM 1633 O O . PRO A 1 205 ? -11.426 -13.597 14.760 1.00 92.50 205 PRO A O 1
ATOM 1636 N N . SER A 1 206 ? -12.591 -15.238 13.747 1.00 95.06 206 SER A N 1
ATOM 1637 C CA . SER A 1 206 ? -11.423 -16.073 13.458 1.00 95.06 206 SER A CA 1
ATOM 1638 C C . SER A 1 206 ? -10.640 -15.522 12.269 1.00 95.06 206 SER A C 1
ATOM 1640 O O . SER A 1 206 ? -9.430 -15.328 12.385 1.00 95.06 206 SER A O 1
ATOM 1642 N N . GLU A 1 207 ? -11.325 -15.122 11.195 1.00 96.44 207 GLU A N 1
ATOM 1643 C CA . GLU A 1 207 ? -10.684 -14.551 10.005 1.00 96.44 207 GLU A CA 1
ATOM 1644 C C . GLU A 1 207 ? -9.949 -13.240 10.315 1.00 96.44 207 GLU A C 1
ATOM 1646 O O . GLU A 1 207 ? -8.790 -13.058 9.933 1.00 96.44 207 GLU A O 1
ATOM 1651 N N . ILE A 1 208 ? -10.584 -12.316 11.050 1.00 97.38 208 ILE A N 1
ATOM 1652 C CA . ILE A 1 208 ? -9.933 -11.048 11.412 1.00 97.38 208 ILE A CA 1
ATOM 1653 C C . ILE A 1 208 ? -8.727 -11.278 12.325 1.00 97.38 208 ILE A C 1
ATOM 1655 O O . ILE A 1 208 ? -7.703 -10.607 12.180 1.00 97.38 208 ILE A O 1
ATOM 1659 N N . ARG A 1 209 ? -8.808 -12.253 13.239 1.00 96.38 209 ARG A N 1
ATOM 1660 C CA . ARG A 1 209 ? -7.692 -12.626 14.113 1.00 96.38 209 ARG A CA 1
ATOM 1661 C C . ARG A 1 209 ? -6.518 -13.170 13.301 1.00 96.38 209 ARG A C 1
ATOM 1663 O O . ARG A 1 209 ? -5.391 -12.736 13.532 1.00 96.38 209 ARG A O 1
ATOM 1670 N N . GLU A 1 210 ? -6.775 -14.059 12.346 1.00 97.31 210 GLU A N 1
ATOM 1671 C CA . GLU A 1 210 ? -5.751 -14.629 11.464 1.00 97.31 210 GLU A CA 1
ATOM 1672 C C . GLU A 1 210 ? -5.077 -13.563 10.595 1.00 97.31 210 GLU A C 1
ATOM 1674 O O . GLU A 1 210 ? -3.848 -13.509 10.524 1.00 97.31 210 GLU A O 1
ATOM 1679 N N . VAL A 1 211 ? -5.855 -12.661 9.987 1.00 97.62 211 VAL A N 1
ATOM 1680 C CA . VAL A 1 211 ? -5.312 -11.563 9.174 1.00 97.62 211 VAL A CA 1
ATOM 1681 C C . VAL A 1 211 ? -4.438 -10.630 10.013 1.00 97.62 211 VAL A C 1
ATOM 1683 O O . VAL A 1 211 ? -3.338 -10.267 9.587 1.00 97.62 211 VAL A O 1
ATOM 1686 N N . LEU A 1 212 ? -4.886 -10.246 11.211 1.00 97.88 212 LEU A N 1
ATOM 1687 C CA . LEU A 1 212 ? -4.100 -9.383 12.093 1.00 97.88 212 LEU A CA 1
ATOM 1688 C C . LEU A 1 212 ? -2.815 -10.076 12.562 1.00 97.88 212 LEU A C 1
ATOM 1690 O O . LEU A 1 212 ? -1.763 -9.439 12.560 1.00 97.88 212 LEU A O 1
ATOM 1694 N N . GLU A 1 213 ? -2.866 -11.368 12.900 1.00 96.75 213 GLU A N 1
ATOM 1695 C CA . GLU A 1 213 ? -1.682 -12.160 13.259 1.00 96.75 213 GLU A CA 1
ATOM 1696 C C . GLU A 1 213 ? -0.681 -12.238 12.099 1.00 96.75 213 GLU A C 1
ATOM 1698 O O . GLU A 1 213 ? 0.514 -11.976 12.267 1.00 96.75 213 GLU A O 1
ATOM 1703 N N . TYR A 1 214 ? -1.175 -12.513 10.891 1.00 96.00 214 TYR A N 1
ATOM 1704 C CA . TYR A 1 214 ? -0.352 -12.560 9.689 1.00 96.00 214 TYR A CA 1
ATOM 1705 C C . TYR A 1 214 ? 0.383 -11.236 9.446 1.00 96.00 214 TYR A C 1
ATOM 1707 O O . TYR A 1 214 ? 1.584 -11.243 9.159 1.00 96.00 214 TYR A O 1
ATOM 1715 N N . LEU A 1 215 ? -0.314 -10.100 9.572 1.00 95.44 215 LEU A N 1
ATOM 1716 C CA . LEU A 1 215 ? 0.254 -8.765 9.356 1.00 95.44 215 LEU A CA 1
ATOM 1717 C C . LEU A 1 215 ? 1.232 -8.361 10.471 1.00 95.44 215 LEU A C 1
ATOM 1719 O O . LEU A 1 215 ? 2.297 -7.808 10.181 1.00 95.44 215 LEU A O 1
ATOM 1723 N N . LEU A 1 216 ? 0.936 -8.711 11.726 1.00 94.25 216 LEU A N 1
ATOM 1724 C CA . LEU A 1 216 ? 1.850 -8.535 12.860 1.00 94.25 216 LEU A CA 1
ATOM 1725 C C . LEU A 1 216 ? 3.187 -9.243 12.643 1.00 94.25 216 LEU A C 1
ATOM 1727 O O . LEU A 1 216 ? 4.244 -8.671 12.922 1.00 94.25 216 LEU A O 1
ATOM 1731 N N . GLY A 1 217 ? 3.152 -10.452 12.077 1.00 92.94 217 GLY A N 1
ATOM 1732 C CA . GLY A 1 217 ? 4.345 -11.232 11.754 1.00 92.94 217 GLY A CA 1
ATOM 1733 C C . GLY A 1 217 ? 5.275 -10.586 10.717 1.00 92.94 217 GLY A C 1
ATOM 1734 O O . GLY A 1 217 ? 6.400 -11.052 10.536 1.00 92.94 217 GLY A O 1
ATOM 1735 N N . LYS A 1 218 ? 4.851 -9.515 10.026 1.00 90.81 218 LYS A N 1
ATOM 1736 C CA . LYS A 1 218 ? 5.645 -8.858 8.968 1.00 90.81 218 LYS A CA 1
ATOM 1737 C C . LYS A 1 218 ? 6.554 -7.753 9.481 1.00 90.81 218 LYS A C 1
ATOM 1739 O O . LYS A 1 218 ? 7.592 -7.481 8.878 1.00 90.81 218 LYS A O 1
ATOM 1744 N N . THR A 1 219 ? 6.178 -7.084 10.567 1.00 88.44 219 THR A N 1
ATOM 1745 C CA . THR A 1 219 ? 6.967 -5.989 11.136 1.00 88.44 219 THR A CA 1
ATOM 1746 C C . THR A 1 219 ? 6.611 -5.752 12.597 1.00 88.44 219 THR A C 1
ATOM 1748 O O . THR A 1 219 ? 5.449 -5.595 12.959 1.00 88.44 219 THR A O 1
ATOM 1751 N N . SER A 1 220 ? 7.633 -5.601 13.443 1.00 88.81 220 SER A N 1
ATOM 1752 C CA . SER A 1 220 ? 7.475 -5.272 14.870 1.00 88.81 220 SER A CA 1
ATOM 1753 C C . SER A 1 220 ? 6.866 -3.889 15.129 1.00 88.81 220 SER A C 1
ATOM 1755 O O . SER A 1 220 ? 6.524 -3.565 16.267 1.00 88.81 220 SER A O 1
ATOM 1757 N N . TYR A 1 221 ? 6.737 -3.075 14.078 1.00 91.19 221 TYR A N 1
ATOM 1758 C CA . TYR A 1 221 ? 6.133 -1.748 14.114 1.00 91.19 221 TYR A CA 1
ATOM 1759 C C . TYR A 1 221 ? 4.703 -1.719 13.567 1.00 91.19 221 TYR A C 1
ATOM 1761 O O . TYR A 1 221 ? 4.167 -0.628 13.397 1.00 91.19 221 TYR A O 1
ATOM 1769 N N . SER A 1 222 ? 4.090 -2.874 13.284 1.00 94.12 222 SER A N 1
ATOM 1770 C CA . SER A 1 222 ? 2.781 -2.906 12.630 1.00 94.12 222 SER A CA 1
ATOM 1771 C C . SER A 1 222 ? 1.714 -2.190 13.454 1.00 94.12 222 SER A C 1
ATOM 1773 O O . SER A 1 222 ? 1.649 -2.364 14.678 1.00 94.12 222 SER A O 1
ATOM 1775 N N . VAL A 1 223 ? 0.851 -1.419 12.794 1.00 94.69 223 VAL A N 1
ATOM 1776 C CA . VAL A 1 223 ? -0.329 -0.822 13.435 1.00 94.69 223 VAL A CA 1
ATOM 1777 C C . VAL A 1 223 ? -1.405 -1.861 13.770 1.00 94.69 223 VAL A C 1
ATOM 1779 O O . VAL A 1 223 ? -2.274 -1.588 14.597 1.00 94.69 223 VAL A O 1
ATOM 1782 N N . ALA A 1 224 ? -1.309 -3.083 13.225 1.00 96.81 224 ALA A N 1
ATOM 1783 C CA . ALA A 1 224 ? -2.186 -4.204 13.575 1.00 96.81 224 ALA A CA 1
ATOM 1784 C C . ALA A 1 224 ? -2.180 -4.518 15.079 1.00 96.81 224 ALA A C 1
ATOM 1786 O O . ALA A 1 224 ? -3.159 -5.055 15.590 1.00 96.81 224 ALA A O 1
ATOM 1787 N N . ARG A 1 225 ? -1.117 -4.136 15.808 1.00 96.88 225 ARG A N 1
ATOM 1788 C CA . ARG A 1 225 ? -1.028 -4.285 17.271 1.00 96.88 225 ARG A CA 1
ATOM 1789 C C . ARG A 1 225 ? -2.198 -3.614 17.974 1.00 96.88 225 ARG A C 1
ATOM 1791 O O . ARG A 1 225 ? -2.768 -4.214 18.873 1.00 96.88 225 ARG A O 1
ATOM 1798 N N . TYR A 1 226 ? -2.577 -2.412 17.541 1.00 96.06 226 TYR A N 1
ATOM 1799 C CA . TYR A 1 226 ? -3.716 -1.705 18.117 1.00 96.06 226 TYR A CA 1
ATOM 1800 C C . TYR A 1 226 ? -5.025 -2.451 17.845 1.00 96.06 226 TYR A C 1
ATOM 1802 O O . TYR A 1 226 ? -5.748 -2.766 18.782 1.00 96.06 226 TYR A O 1
ATOM 1810 N N . LEU A 1 227 ? -5.302 -2.804 16.586 1.00 96.62 227 LEU A N 1
ATOM 1811 C CA . LEU A 1 227 ? -6.545 -3.495 16.227 1.00 96.62 227 LEU A CA 1
ATOM 1812 C C . LEU A 1 227 ? -6.666 -4.862 16.911 1.00 96.62 227 LEU A C 1
ATOM 1814 O O . LEU A 1 227 ? -7.721 -5.183 17.451 1.00 96.62 227 LEU A O 1
ATOM 1818 N N . LYS A 1 228 ? -5.574 -5.634 16.976 1.00 96.19 228 LYS A N 1
ATOM 1819 C CA . LYS A 1 228 ? -5.555 -6.907 17.704 1.00 96.19 228 LYS A CA 1
ATOM 1820 C C . LYS A 1 228 ? -5.740 -6.685 19.205 1.00 96.19 228 LYS A C 1
ATOM 1822 O O . LYS A 1 228 ? -6.483 -7.428 19.830 1.00 96.19 228 LYS A O 1
ATOM 1827 N N . ALA A 1 229 ? -5.161 -5.634 19.785 1.00 94.06 229 ALA A N 1
ATOM 1828 C CA . ALA A 1 229 ? -5.414 -5.281 21.178 1.00 94.06 229 ALA A CA 1
ATOM 1829 C C . ALA A 1 229 ? -6.910 -4.991 21.428 1.00 94.06 229 ALA A C 1
ATOM 1831 O O . ALA A 1 229 ? -7.480 -5.526 22.378 1.00 94.06 229 ALA A O 1
ATOM 1832 N N . ILE A 1 230 ? -7.564 -4.221 20.549 1.00 92.19 230 ILE A N 1
ATOM 1833 C CA . ILE A 1 230 ? -9.008 -3.939 20.629 1.00 92.19 230 ILE A CA 1
ATOM 1834 C C . ILE A 1 230 ? -9.862 -5.199 20.434 1.00 92.19 230 ILE A C 1
ATOM 1836 O O . ILE A 1 230 ? -10.916 -5.308 21.051 1.00 92.19 230 ILE A O 1
ATOM 1840 N N . LEU A 1 231 ? -9.407 -6.166 19.636 1.00 92.12 231 LEU A N 1
ATOM 1841 C CA . LEU A 1 231 ? -10.072 -7.462 19.481 1.00 92.12 231 LEU A CA 1
ATOM 1842 C C . LEU A 1 231 ? -9.957 -8.336 20.746 1.00 92.12 231 LEU A C 1
ATOM 1844 O O . LEU A 1 231 ? -10.917 -9.000 21.124 1.00 92.12 231 LEU A O 1
ATOM 1848 N N . LEU A 1 232 ? -8.785 -8.350 21.388 1.00 90.31 232 LEU A N 1
ATOM 1849 C CA . LEU A 1 232 ? -8.444 -9.271 22.480 1.00 90.31 232 LEU A CA 1
ATOM 1850 C C . LEU A 1 232 ? -8.897 -8.792 23.866 1.00 90.31 232 LEU A C 1
ATOM 1852 O O . LEU A 1 232 ? -9.406 -9.577 24.665 1.00 90.31 232 LEU A O 1
ATOM 1856 N N . MET A 1 233 ? -8.724 -7.507 24.178 1.00 85.81 233 MET A N 1
ATOM 1857 C CA . MET A 1 233 ? -8.984 -6.996 25.531 1.00 85.81 233 MET A CA 1
ATOM 1858 C C . MET A 1 233 ? -10.449 -7.144 25.988 1.00 85.81 233 MET A C 1
ATOM 1860 O O . MET A 1 233 ? -10.656 -7.556 27.129 1.00 85.81 233 MET A O 1
ATOM 1864 N N . PRO A 1 234 ? -11.480 -6.902 25.151 1.00 81.75 234 PRO A N 1
ATOM 1865 C CA . PRO A 1 234 ? -12.873 -7.136 25.544 1.00 81.75 234 PRO A CA 1
ATOM 1866 C C . PRO A 1 234 ? -13.184 -8.609 25.836 1.00 81.75 234 PRO A C 1
ATOM 1868 O O . PRO A 1 234 ? -14.106 -8.890 26.600 1.00 81.75 234 PRO A O 1
ATOM 1871 N N . ALA A 1 235 ? -12.412 -9.536 25.258 1.00 82.88 235 ALA A N 1
ATOM 1872 C CA . ALA A 1 235 ? -12.496 -10.970 25.528 1.00 82.88 235 ALA A CA 1
ATOM 1873 C C . ALA A 1 235 ? -11.749 -11.389 26.814 1.00 82.88 235 ALA A C 1
ATOM 1875 O O . ALA A 1 235 ? -11.734 -12.568 27.158 1.00 82.88 235 ALA A O 1
ATOM 1876 N N . GLY A 1 236 ? -11.138 -10.441 27.536 1.00 80.38 236 GLY A N 1
ATOM 1877 C CA . GLY A 1 236 ? -10.355 -10.708 28.744 1.00 80.38 236 GLY A CA 1
ATOM 1878 C C . GLY A 1 236 ? -8.958 -11.271 28.465 1.00 80.38 236 GLY A C 1
ATOM 1879 O O . GLY A 1 236 ? -8.303 -11.772 29.377 1.00 80.38 236 GLY A O 1
ATOM 1880 N N . GLU A 1 237 ? -8.482 -11.204 27.220 1.00 86.31 237 GLU A N 1
ATOM 1881 C CA . GLU A 1 237 ? -7.183 -11.751 26.833 1.00 86.31 237 GLU A CA 1
ATOM 1882 C C . GLU A 1 237 ? -6.059 -10.734 27.116 1.00 86.31 237 GLU A C 1
ATOM 1884 O O . GLU A 1 237 ? -5.874 -9.753 26.389 1.00 86.31 237 GLU A O 1
ATOM 1889 N N . CYS A 1 238 ? -5.270 -10.982 28.173 1.00 83.56 238 CYS A N 1
ATOM 1890 C CA . CYS A 1 238 ? -4.196 -10.089 28.644 1.00 83.56 238 CYS A CA 1
ATOM 1891 C C . CYS A 1 238 ? -3.116 -9.779 27.593 1.00 83.56 238 CYS A C 1
ATOM 1893 O O . CYS A 1 238 ? -2.430 -8.761 27.706 1.00 83.56 238 CYS A O 1
ATOM 1895 N N . GLU A 1 239 ? -2.967 -10.618 26.562 1.00 90.38 239 GLU A N 1
ATOM 1896 C CA . GLU A 1 239 ? -2.080 -10.348 25.421 1.00 90.38 239 GLU A CA 1
ATOM 1897 C C . GLU A 1 239 ? -2.384 -8.979 24.784 1.00 90.38 239 GLU A C 1
ATOM 1899 O O . GLU A 1 239 ? -1.461 -8.262 24.386 1.00 90.38 239 GLU A O 1
ATOM 1904 N N . GLY A 1 240 ? -3.657 -8.565 24.762 1.00 90.31 240 GLY A N 1
ATOM 1905 C CA . GLY A 1 240 ? -4.062 -7.269 24.226 1.00 90.31 240 GLY A CA 1
ATOM 1906 C C . GLY A 1 240 ? -3.396 -6.080 24.929 1.00 90.31 240 GLY A C 1
ATOM 1907 O O . GLY A 1 240 ? -2.969 -5.139 24.260 1.00 90.31 240 GLY A O 1
ATOM 1908 N N . VAL A 1 241 ? -3.196 -6.148 26.251 1.00 89.44 241 VAL A N 1
ATOM 1909 C CA . VAL A 1 241 ? -2.482 -5.101 27.007 1.00 89.44 241 VAL A CA 1
ATOM 1910 C C . VAL A 1 241 ? -1.025 -5.016 26.556 1.00 89.44 241 VAL A C 1
ATOM 1912 O O . VAL A 1 241 ? -0.522 -3.929 26.275 1.00 89.44 241 VAL A O 1
ATOM 1915 N N . GLY A 1 242 ? -0.365 -6.166 26.390 1.00 92.62 242 GLY A N 1
ATOM 1916 C CA . GLY A 1 242 ? 1.016 -6.224 25.913 1.00 92.62 242 GLY A CA 1
ATOM 1917 C C . GLY A 1 242 ? 1.183 -5.659 24.500 1.00 92.62 242 GLY A C 1
ATOM 1918 O O . GLY A 1 242 ? 2.178 -4.992 24.212 1.00 92.62 242 GLY A O 1
ATOM 1919 N N . LEU A 1 243 ? 0.212 -5.876 23.610 1.00 95.19 243 LEU A N 1
ATOM 1920 C CA . LEU A 1 243 ? 0.211 -5.277 22.271 1.00 95.19 243 LEU A CA 1
ATOM 1921 C C . LEU A 1 243 ? 0.047 -3.753 22.330 1.00 95.19 243 LEU A C 1
ATOM 1923 O O . LEU A 1 243 ? 0.752 -3.039 21.612 1.00 95.19 243 LEU A O 1
ATOM 1927 N N . LEU A 1 244 ? -0.822 -3.249 23.208 1.00 93.25 244 LEU A N 1
ATOM 1928 C CA . LEU A 1 244 ? -1.027 -1.815 23.399 1.00 93.25 244 LEU A CA 1
ATOM 1929 C C . LEU A 1 244 ? 0.217 -1.128 23.989 1.00 93.25 244 LEU A C 1
ATOM 1931 O O . LEU A 1 244 ? 0.654 -0.103 23.464 1.00 93.25 244 LEU A O 1
ATOM 1935 N N . ASP A 1 245 ? 0.854 -1.733 24.995 1.00 94.06 245 ASP A N 1
ATOM 1936 C CA . ASP A 1 245 ? 2.112 -1.246 25.583 1.00 94.06 245 ASP A CA 1
ATOM 1937 C C . ASP A 1 245 ? 3.236 -1.171 24.535 1.00 94.06 245 ASP A C 1
ATOM 1939 O O . ASP A 1 245 ? 4.041 -0.229 24.509 1.00 94.06 245 ASP A O 1
ATOM 1943 N N . GLN A 1 246 ? 3.270 -2.126 23.598 1.00 95.12 246 GLN A N 1
ATOM 1944 C CA . GLN A 1 246 ? 4.191 -2.062 22.467 1.00 95.12 246 GLN A CA 1
ATOM 1945 C C . GLN A 1 246 ? 3.894 -0.877 21.543 1.00 95.12 246 GLN A C 1
ATOM 1947 O O . GLN A 1 246 ? 4.843 -0.273 21.045 1.00 95.12 246 GLN A O 1
ATOM 1952 N N . VAL A 1 247 ? 2.628 -0.539 21.273 1.00 94.62 247 VAL A N 1
ATOM 1953 C CA . VAL A 1 247 ? 2.293 0.655 20.472 1.00 94.62 247 VAL A CA 1
ATOM 1954 C C . VAL A 1 247 ? 2.733 1.922 21.205 1.00 94.62 247 VAL A C 1
ATOM 1956 O O . VAL A 1 247 ? 3.372 2.770 20.596 1.00 94.62 247 VAL A O 1
ATOM 1959 N N . ILE A 1 248 ? 2.506 2.023 22.516 1.00 94.75 248 ILE A N 1
ATOM 1960 C CA . ILE A 1 248 ? 2.942 3.174 23.328 1.00 94.75 248 ILE A CA 1
ATOM 1961 C C . ILE A 1 248 ? 4.471 3.340 23.289 1.00 94.75 248 ILE A C 1
ATOM 1963 O O . ILE A 1 248 ? 4.988 4.446 23.131 1.00 94.75 248 ILE A O 1
ATOM 1967 N N . THR A 1 249 ? 5.215 2.238 23.385 1.00 93.69 249 THR A N 1
ATOM 1968 C CA . THR A 1 249 ? 6.686 2.282 23.416 1.00 93.69 249 THR A CA 1
ATOM 1969 C C . THR A 1 249 ? 7.285 2.546 22.031 1.00 93.69 249 THR A C 1
ATOM 1971 O O . THR A 1 249 ? 8.243 3.304 21.891 1.00 93.69 249 THR A O 1
ATOM 1974 N N . ARG A 1 250 ? 6.722 1.919 20.991 1.00 91.19 250 ARG A N 1
ATOM 1975 C CA . ARG A 1 250 ? 7.219 1.952 19.606 1.00 91.19 250 ARG A CA 1
ATOM 1976 C C . ARG A 1 250 ? 6.045 2.037 18.616 1.00 91.19 250 ARG A C 1
ATOM 1978 O O . ARG A 1 250 ? 5.703 1.031 17.984 1.00 91.19 250 ARG A O 1
ATOM 1985 N N . PRO A 1 251 ? 5.400 3.204 18.466 1.00 90.31 251 PRO A N 1
ATOM 1986 C CA . PRO A 1 251 ? 4.158 3.319 17.696 1.00 90.31 251 PRO A CA 1
ATOM 1987 C C . PRO A 1 251 ? 4.388 3.147 16.198 1.00 90.31 251 PRO A C 1
ATOM 1989 O O . PRO A 1 251 ? 3.630 2.441 15.545 1.00 90.31 251 PRO A O 1
ATOM 1992 N N . LEU A 1 252 ? 5.464 3.731 15.665 1.00 90.12 252 LEU A N 1
ATOM 1993 C CA . LEU A 1 252 ? 5.774 3.751 14.239 1.00 90.12 252 LEU A CA 1
ATOM 1994 C C . LEU A 1 252 ? 7.228 3.345 13.990 1.00 90.12 252 LEU A C 1
ATOM 1996 O O . LEU A 1 252 ? 8.107 3.554 14.826 1.00 90.12 252 LEU A O 1
ATOM 2000 N N . LYS A 1 253 ? 7.494 2.794 12.802 1.00 87.62 253 LYS A N 1
ATOM 2001 C CA . LYS A 1 253 ? 8.864 2.557 12.335 1.00 87.62 253 LYS A CA 1
ATOM 2002 C C . LYS A 1 253 ? 9.511 3.895 12.001 1.00 87.62 253 LYS A C 1
ATOM 2004 O O . LYS A 1 253 ? 9.006 4.620 11.146 1.00 87.62 253 LYS A O 1
ATOM 2009 N N . GLN A 1 254 ? 10.643 4.177 12.635 1.00 85.06 254 GLN A N 1
ATOM 2010 C CA . GLN A 1 254 ? 11.377 5.414 12.412 1.00 85.06 254 GLN A CA 1
ATOM 2011 C C . GLN A 1 254 ? 11.903 5.501 10.960 1.00 85.06 254 GLN A C 1
ATOM 2013 O O . GLN A 1 254 ? 12.499 4.534 10.468 1.00 85.06 254 GLN A O 1
ATOM 2018 N N . PRO A 1 255 ? 11.698 6.638 10.269 1.00 82.00 255 PRO A N 1
ATOM 2019 C CA . PRO A 1 255 ? 12.355 6.959 9.006 1.00 82.00 255 PRO A CA 1
ATOM 2020 C C . PRO A 1 255 ? 13.884 6.959 9.113 1.00 82.00 255 PRO A C 1
ATOM 2022 O O . PRO A 1 255 ? 14.459 6.988 10.205 1.00 82.00 255 PRO A O 1
ATOM 2025 N N . LYS A 1 256 ? 14.572 6.978 7.965 1.00 81.69 256 LYS A N 1
ATOM 2026 C CA . LYS A 1 256 ? 16.012 7.270 7.951 1.00 81.69 256 LYS A CA 1
ATOM 2027 C C . LYS A 1 256 ? 16.231 8.692 8.466 1.00 81.69 256 LYS A C 1
ATOM 2029 O O . LYS A 1 256 ? 15.384 9.552 8.262 1.00 81.69 256 LYS A O 1
ATOM 2034 N N . LYS A 1 257 ? 17.398 8.962 9.063 1.00 80.44 257 LYS A N 1
ATOM 2035 C CA . LYS A 1 257 ? 17.725 10.292 9.615 1.00 80.44 257 LYS A CA 1
ATOM 2036 C C . LYS A 1 257 ? 17.522 11.442 8.624 1.00 80.44 257 LYS A C 1
ATOM 2038 O O . LYS A 1 257 ? 17.112 12.512 9.040 1.00 80.44 257 LYS A O 1
ATOM 2043 N N . VAL A 1 258 ? 17.799 11.201 7.343 1.00 77.88 258 VAL A N 1
ATOM 2044 C CA . VAL A 1 258 ? 17.644 12.185 6.259 1.00 77.88 258 VAL A CA 1
ATOM 2045 C C . VAL A 1 258 ? 16.186 12.493 5.906 1.00 77.88 258 VAL A C 1
ATOM 2047 O O . VAL A 1 258 ? 15.926 13.546 5.344 1.00 77.88 258 VAL A O 1
ATOM 2050 N N . ASP A 1 259 ? 15.252 11.607 6.264 1.00 73.62 259 ASP A N 1
ATOM 2051 C CA . ASP A 1 259 ? 13.822 11.752 5.966 1.00 73.62 259 ASP A CA 1
ATOM 2052 C C . ASP A 1 259 ? 12.984 12.091 7.220 1.00 73.62 259 ASP A C 1
ATOM 2054 O O . ASP A 1 259 ? 11.753 12.172 7.150 1.00 73.62 259 ASP A O 1
ATOM 2058 N N . LEU A 1 260 ? 13.633 12.209 8.388 1.00 78.38 260 LEU A N 1
ATOM 2059 C CA . LEU A 1 260 ? 12.981 12.586 9.640 1.00 78.38 260 LEU A CA 1
ATOM 2060 C C . LEU A 1 260 ? 12.572 14.054 9.588 1.00 78.38 260 LEU A C 1
ATOM 2062 O O . LEU A 1 260 ? 13.390 14.919 9.286 1.00 78.38 260 LEU A O 1
ATOM 2066 N N . ASP A 1 261 ? 11.328 14.324 9.960 1.00 77.62 261 ASP A N 1
ATOM 2067 C CA . ASP A 1 261 ? 10.808 15.677 10.081 1.00 77.62 261 ASP A CA 1
ATOM 2068 C C . ASP A 1 261 ? 9.904 15.846 11.307 1.00 77.62 261 ASP A C 1
ATOM 2070 O O . ASP A 1 261 ? 9.560 14.887 12.010 1.00 77.62 261 ASP A O 1
ATOM 2074 N N . ASP A 1 262 ? 9.507 17.093 11.557 1.00 82.50 262 ASP A N 1
ATOM 2075 C CA . ASP A 1 262 ? 8.631 17.451 12.673 1.00 82.50 262 ASP A CA 1
ATOM 2076 C C . ASP A 1 262 ? 7.260 16.772 12.570 1.00 82.50 262 ASP A C 1
ATOM 2078 O O . ASP A 1 262 ? 6.649 16.444 13.589 1.00 82.50 262 ASP A O 1
ATOM 2082 N N . SER A 1 263 ? 6.789 16.521 11.344 1.00 80.88 263 SER A N 1
ATOM 2083 C CA . SER A 1 263 ? 5.522 15.838 11.071 1.00 80.88 263 SER A CA 1
ATOM 2084 C C . SER A 1 263 ? 5.530 14.418 11.652 1.00 80.88 263 SER A C 1
ATOM 2086 O O . SER A 1 263 ? 4.603 14.028 12.367 1.00 80.88 263 SER A O 1
ATOM 2088 N N . PHE A 1 264 ? 6.625 13.669 11.464 1.00 85.12 264 PHE A N 1
ATOM 2089 C CA . PHE A 1 264 ? 6.795 12.351 12.077 1.00 85.12 264 PHE A CA 1
ATOM 2090 C C . PHE A 1 264 ? 6.759 12.412 13.610 1.00 85.12 264 PHE A C 1
ATOM 2092 O O . PHE A 1 264 ? 6.017 11.650 14.232 1.00 85.12 264 PHE A O 1
ATOM 2099 N N . ALA A 1 265 ? 7.518 13.325 14.227 1.00 84.81 265 ALA A N 1
ATOM 2100 C CA . ALA A 1 265 ? 7.584 13.441 15.687 1.00 84.81 265 ALA A CA 1
ATOM 2101 C C . ALA A 1 265 ? 6.226 13.817 16.309 1.00 84.81 265 ALA A C 1
ATOM 2103 O O . ALA A 1 265 ? 5.854 13.297 17.366 1.00 84.81 265 ALA A O 1
ATOM 2104 N N . LYS A 1 266 ? 5.459 14.692 15.644 1.00 86.31 266 LYS A N 1
ATOM 2105 C CA . LYS A 1 266 ? 4.092 15.044 16.054 1.00 86.31 266 LYS A CA 1
ATOM 2106 C C . LYS A 1 266 ? 3.155 13.839 15.969 1.00 86.31 266 LYS A C 1
ATOM 2108 O O . LYS A 1 266 ? 2.479 13.544 16.952 1.00 86.31 266 LYS A O 1
ATOM 2113 N N . ARG A 1 267 ? 3.146 13.104 14.847 1.00 88.31 267 ARG A N 1
ATOM 2114 C CA . ARG A 1 267 ? 2.328 11.883 14.704 1.00 88.31 267 ARG A CA 1
ATOM 2115 C C . ARG A 1 267 ? 2.670 10.845 15.761 1.00 88.31 267 ARG A C 1
ATOM 2117 O O . ARG A 1 267 ? 1.773 10.296 16.391 1.00 88.31 267 ARG A O 1
ATOM 2124 N N . GLU A 1 268 ? 3.960 10.604 15.984 1.00 89.75 268 GLU A N 1
ATOM 2125 C CA . GLU A 1 268 ? 4.426 9.655 16.991 1.00 89.75 268 GLU A CA 1
ATOM 2126 C C . GLU A 1 268 ? 3.859 9.996 18.377 1.00 89.75 268 GLU A C 1
ATOM 2128 O O . GLU A 1 268 ? 3.315 9.127 19.058 1.00 89.75 268 GLU A O 1
ATOM 2133 N N . ARG A 1 269 ? 3.936 11.273 18.771 1.00 90.25 269 ARG A N 1
ATOM 2134 C CA . ARG A 1 269 ? 3.402 11.770 20.043 1.00 90.25 269 ARG A CA 1
ATOM 2135 C C . ARG A 1 269 ? 1.892 11.572 20.150 1.00 90.25 269 ARG A C 1
ATOM 2137 O O . ARG A 1 269 ? 1.435 10.990 21.128 1.00 90.25 269 ARG A O 1
ATOM 2144 N N . VAL A 1 270 ? 1.142 12.000 19.137 1.00 89.25 270 VAL A N 1
ATOM 2145 C CA . VAL A 1 270 ? -0.325 11.913 19.122 1.00 89.25 270 VAL A CA 1
ATOM 2146 C C . VAL A 1 270 ? -0.796 10.457 19.236 1.00 89.25 270 VAL A C 1
ATOM 2148 O O . VAL A 1 270 ? -1.722 10.162 19.988 1.00 89.25 270 VAL A O 1
ATOM 2151 N N . ILE A 1 271 ? -0.137 9.524 18.539 1.00 92.12 271 ILE A N 1
ATOM 2152 C CA . ILE A 1 271 ? -0.454 8.091 18.627 1.00 92.12 271 ILE A CA 1
ATOM 2153 C C . ILE A 1 271 ? -0.180 7.548 20.034 1.00 92.12 271 ILE A C 1
ATOM 2155 O O . ILE A 1 271 ? -1.006 6.813 20.581 1.00 92.12 271 ILE A O 1
ATOM 2159 N N . LYS A 1 272 ? 0.959 7.914 20.639 1.00 93.38 272 LYS A N 1
ATOM 2160 C CA . LYS A 1 272 ? 1.301 7.497 22.008 1.00 93.38 272 LYS A CA 1
ATOM 2161 C C . LYS A 1 272 ? 0.280 8.005 23.014 1.00 93.38 272 LYS A C 1
ATOM 2163 O O . LYS A 1 272 ? -0.224 7.218 23.808 1.00 93.38 272 LYS A O 1
ATOM 2168 N N . GLU A 1 273 ? -0.042 9.293 22.966 1.00 91.94 273 GLU A N 1
ATO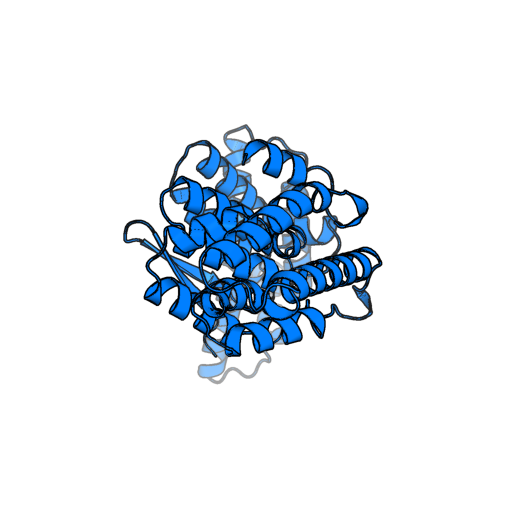M 2169 C CA . GLU A 1 273 ? -1.004 9.924 23.872 1.00 91.94 273 GLU A CA 1
ATOM 2170 C C . GLU A 1 273 ? -2.389 9.283 23.758 1.00 91.94 273 GLU A C 1
ATOM 2172 O O . GLU A 1 273 ? -3.003 8.972 24.780 1.00 91.94 273 GLU A O 1
ATOM 2177 N N . PHE A 1 274 ? -2.852 9.004 22.536 1.00 91.69 274 PHE A N 1
ATOM 2178 C CA . PHE A 1 274 ? -4.102 8.280 22.319 1.00 91.69 274 PHE A CA 1
ATOM 2179 C C . PHE A 1 274 ? -4.063 6.872 22.925 1.00 91.69 274 PHE A C 1
ATOM 2181 O O . PHE A 1 274 ? -4.960 6.497 23.678 1.00 91.69 274 PHE A O 1
ATOM 2188 N N . CYS A 1 275 ? -3.009 6.095 22.661 1.00 92.50 275 CYS A N 1
ATOM 2189 C CA . CYS A 1 275 ? -2.903 4.728 23.179 1.00 92.50 275 CYS A CA 1
ATOM 2190 C C . CYS A 1 275 ? -2.769 4.684 24.709 1.00 92.50 275 CYS A C 1
ATOM 2192 O O . CYS A 1 275 ? -3.290 3.762 25.331 1.00 92.50 275 CYS A O 1
ATOM 2194 N N . ILE A 1 276 ? -2.137 5.687 25.330 1.00 92.56 276 ILE A N 1
ATOM 2195 C CA . ILE A 1 276 ? -2.111 5.851 26.793 1.00 92.56 276 ILE A CA 1
ATOM 2196 C C . ILE A 1 276 ? -3.530 6.071 27.330 1.00 92.56 276 ILE A C 1
ATOM 2198 O O . ILE A 1 276 ? -3.906 5.463 28.331 1.00 92.56 276 ILE A O 1
ATOM 2202 N N . GLN A 1 277 ? -4.335 6.902 26.663 1.00 90.62 277 GLN A N 1
ATOM 2203 C CA . GLN A 1 277 ? -5.725 7.133 27.060 1.00 90.62 277 GLN A CA 1
ATOM 2204 C C . GLN A 1 277 ? -6.576 5.871 26.901 1.00 90.62 277 GLN A C 1
ATOM 2206 O O . GLN A 1 277 ? -7.304 5.526 27.829 1.00 90.62 277 GLN A O 1
ATOM 2211 N N . VAL A 1 278 ? -6.437 5.143 25.785 1.00 89.38 278 VAL A N 1
ATOM 2212 C CA . VAL A 1 278 ? -7.077 3.829 25.592 1.00 89.38 278 VAL A CA 1
ATOM 2213 C C . VAL A 1 278 ? -6.686 2.888 26.730 1.00 89.38 278 VAL A C 1
ATOM 2215 O O . VAL A 1 278 ? -7.556 2.340 27.395 1.00 89.38 278 VAL A O 1
ATOM 2218 N N . ARG A 1 279 ? -5.388 2.754 27.021 1.00 88.19 279 ARG A N 1
ATOM 2219 C CA . ARG A 1 279 ? -4.894 1.876 28.088 1.00 88.19 279 ARG A CA 1
ATOM 2220 C C . ARG A 1 279 ? -5.502 2.235 29.442 1.00 88.19 279 ARG A C 1
ATOM 2222 O O . ARG A 1 279 ? -5.974 1.345 30.141 1.00 88.19 279 ARG A O 1
ATOM 2229 N N . LYS A 1 280 ? -5.542 3.527 29.783 1.00 86.00 280 LYS A N 1
ATOM 2230 C CA . LYS A 1 280 ? -6.137 4.017 31.032 1.00 86.00 280 LYS A CA 1
ATOM 2231 C C . LYS A 1 280 ? -7.617 3.645 31.136 1.00 86.00 280 LYS A C 1
ATOM 2233 O O . LYS A 1 280 ? -8.054 3.204 32.190 1.00 86.00 280 LYS A O 1
ATOM 2238 N N . GLN A 1 281 ? -8.372 3.793 30.047 1.00 81.19 281 GLN A N 1
ATOM 2239 C CA . GLN A 1 281 ? -9.787 3.408 30.007 1.00 81.19 281 GLN A CA 1
ATOM 2240 C C . GLN A 1 281 ? -9.979 1.897 30.170 1.00 81.19 281 GLN A C 1
ATOM 2242 O O . GLN A 1 281 ? -10.938 1.471 30.794 1.00 81.19 281 GLN A O 1
ATOM 2247 N N . MET A 1 282 ? -9.081 1.079 29.621 1.00 76.69 282 MET A N 1
ATOM 2248 C CA . MET A 1 282 ? -9.266 -0.376 29.596 1.00 76.69 282 MET A CA 1
ATOM 2249 C C . MET A 1 282 ? -8.700 -1.094 30.827 1.00 76.69 282 MET A C 1
ATOM 2251 O O . MET A 1 282 ? -9.173 -2.177 31.163 1.00 76.69 282 MET A O 1
ATOM 2255 N N . VAL A 1 283 ? -7.695 -0.516 31.492 1.00 76.31 283 VAL A N 1
ATOM 2256 C CA . VAL A 1 283 ? -6.947 -1.168 32.583 1.00 76.31 283 VAL A CA 1
ATOM 2257 C C . VAL A 1 283 ? -7.076 -0.427 33.915 1.00 76.31 283 VAL A C 1
ATOM 2259 O O . VAL A 1 283 ? -7.162 -1.073 34.956 1.00 76.31 283 VAL A O 1
ATOM 2262 N N . ASP A 1 284 ? -7.113 0.907 33.898 1.00 64.00 284 ASP A N 1
ATOM 2263 C CA . ASP A 1 284 ? -6.906 1.737 35.094 1.00 64.00 284 ASP A CA 1
ATOM 2264 C C . ASP A 1 284 ? -8.207 2.410 35.604 1.00 64.00 284 ASP A C 1
ATOM 2266 O O . ASP A 1 284 ? -8.144 3.365 36.381 1.00 64.00 284 ASP A O 1
ATOM 2270 N N . SER A 1 285 ? -9.394 1.968 35.163 1.00 57.31 285 SER A N 1
ATOM 2271 C CA . SER A 1 285 ? -10.678 2.523 35.620 1.00 57.31 285 SER A CA 1
ATOM 2272 C C . SER A 1 285 ? -10.968 2.169 37.087 1.00 57.31 285 SER A C 1
ATOM 2274 O O . SER A 1 285 ? -10.939 0.999 37.469 1.00 57.31 285 SER A O 1
ATOM 2276 N N . GLU A 1 286 ? -11.299 3.181 37.905 1.00 46.44 286 GLU A N 1
ATOM 2277 C CA . GLU A 1 286 ? -11.574 3.055 39.353 1.00 46.44 286 GLU A CA 1
ATOM 2278 C C . GLU A 1 286 ? -12.760 2.123 39.694 1.00 46.44 286 GLU A C 1
ATOM 2280 O O . GLU A 1 286 ? -12.871 1.667 40.829 1.00 46.44 286 GLU A O 1
ATOM 2285 N N . GLU A 1 287 ? -13.603 1.767 38.718 1.00 47.16 287 GLU A N 1
ATOM 2286 C CA . GLU A 1 287 ? -14.729 0.825 38.871 1.00 47.16 287 GLU A CA 1
ATOM 2287 C C . GLU A 1 287 ? -14.339 -0.666 38.714 1.00 47.16 287 GLU A C 1
ATOM 2289 O O . GLU A 1 287 ? -15.202 -1.541 38.653 1.00 47.16 287 GLU A O 1
ATOM 2294 N N . GLY A 1 288 ? -13.041 -0.990 38.696 1.00 47.41 288 GLY A N 1
ATOM 2295 C CA . GLY A 1 288 ? -12.556 -2.313 38.291 1.00 47.41 288 GLY A CA 1
ATOM 2296 C C . GLY A 1 288 ? -12.487 -2.407 36.766 1.00 47.41 288 GLY A C 1
ATOM 2297 O O . GLY A 1 288 ? -13.067 -1.579 36.066 1.00 47.41 288 GLY A O 1
ATOM 2298 N N . SER A 1 289 ? -11.720 -3.362 36.229 1.00 54.28 289 SER A N 1
ATOM 2299 C CA . SER A 1 289 ? -11.513 -3.495 34.780 1.00 54.28 289 SER A CA 1
ATOM 2300 C C . SER A 1 289 ? -12.852 -3.431 34.042 1.00 54.28 289 SER A C 1
ATOM 2302 O O . SER A 1 289 ? -13.706 -4.293 34.275 1.00 54.28 289 SER A O 1
ATOM 2304 N N . LEU A 1 290 ? -13.046 -2.447 33.159 1.00 53.34 290 LEU A N 1
ATOM 2305 C CA . LEU A 1 290 ? -14.194 -2.436 32.257 1.00 53.34 290 LEU A CA 1
ATOM 2306 C C . LEU A 1 290 ? -14.113 -3.707 31.403 1.00 53.34 290 LEU A C 1
ATOM 2308 O O . LEU A 1 290 ? -13.342 -3.783 30.449 1.00 53.34 290 LEU A O 1
ATOM 2312 N N . ALA A 1 291 ? -14.861 -4.739 31.786 1.00 56.34 291 ALA A N 1
ATOM 2313 C CA . ALA A 1 291 ? -14.892 -6.011 31.084 1.00 56.34 291 ALA A CA 1
ATOM 2314 C C . ALA A 1 291 ? -15.955 -5.968 29.980 1.00 56.34 291 ALA A C 1
ATOM 2316 O O . ALA A 1 291 ? -17.045 -5.411 30.144 1.00 56.34 291 ALA A O 1
ATOM 2317 N N . GLY A 1 292 ? -15.651 -6.578 28.836 1.00 65.94 292 GLY A N 1
ATOM 2318 C CA . GLY A 1 292 ? -16.613 -6.754 27.752 1.00 65.94 292 GLY A CA 1
ATOM 2319 C C . GLY A 1 292 ? -17.084 -5.444 27.106 1.00 65.94 292 GLY A C 1
ATOM 2320 O O . GLY A 1 292 ? -16.291 -4.618 26.656 1.00 65.94 292 GLY A O 1
ATOM 2321 N N . THR A 1 293 ? -18.403 -5.271 26.998 1.00 68.75 293 THR A N 1
ATOM 2322 C CA . THR A 1 293 ? -19.026 -4.286 26.088 1.00 68.75 293 THR A CA 1
ATOM 2323 C C . THR A 1 293 ? -18.795 -2.829 26.507 1.00 68.75 293 THR A C 1
ATOM 2325 O O . THR A 1 293 ? -18.639 -1.963 25.649 1.00 68.75 293 THR A O 1
ATOM 2328 N N . GLN A 1 294 ? -18.719 -2.535 27.809 1.00 72.94 294 GLN A N 1
ATOM 2329 C CA . GLN A 1 294 ? -18.503 -1.163 28.296 1.00 72.94 294 GLN A CA 1
ATOM 2330 C C . GLN A 1 294 ? -17.112 -0.631 27.916 1.00 72.94 294 GLN A C 1
ATOM 2332 O O . GLN A 1 294 ? -16.964 0.540 27.570 1.00 72.94 294 GLN A O 1
ATOM 2337 N N . CYS A 1 295 ? -16.120 -1.525 27.886 1.00 73.75 295 CYS A N 1
ATOM 2338 C CA . CYS A 1 295 ? -14.764 -1.247 27.427 1.00 73.75 295 CYS A CA 1
ATOM 2339 C C . CYS A 1 295 ? -14.757 -0.763 25.971 1.00 73.75 295 CYS A C 1
ATOM 2341 O O . CYS A 1 295 ? -14.210 0.290 25.643 1.00 73.75 295 CYS A O 1
ATOM 2343 N N . LEU A 1 296 ? -15.450 -1.501 25.098 1.00 79.31 296 LEU A N 1
ATOM 2344 C CA . LEU A 1 296 ? -15.570 -1.166 23.679 1.00 79.31 296 LEU A CA 1
ATOM 2345 C C . LEU A 1 296 ? -16.292 0.162 23.453 1.00 79.31 296 LEU A C 1
ATOM 2347 O O . LEU A 1 296 ? -15.872 0.935 22.596 1.00 79.31 296 LEU A O 1
ATOM 2351 N N . VAL A 1 297 ? -17.334 0.465 24.231 1.00 83.19 297 VAL A N 1
ATOM 2352 C CA . VAL A 1 297 ? -18.038 1.756 24.150 1.00 83.19 297 VAL A CA 1
ATOM 2353 C C . VAL A 1 297 ? -17.109 2.915 24.521 1.00 83.19 297 VAL A C 1
ATOM 2355 O O . VAL A 1 297 ? -17.062 3.910 23.797 1.00 83.19 297 VAL A O 1
ATOM 2358 N N . ALA A 1 298 ? -16.325 2.787 25.596 1.00 81.62 298 ALA A N 1
ATOM 2359 C CA . ALA A 1 298 ? -15.374 3.819 26.009 1.00 81.62 298 ALA A CA 1
ATOM 2360 C C . ALA A 1 298 ? -14.290 4.061 24.945 1.00 81.62 298 ALA A C 1
ATOM 2362 O O . ALA A 1 298 ? -14.043 5.206 24.555 1.00 81.62 298 ALA A O 1
ATOM 2363 N N . VAL A 1 299 ? -13.695 2.988 24.411 1.00 84.69 299 VAL A N 1
ATOM 2364 C CA . VAL A 1 299 ? -12.699 3.077 23.330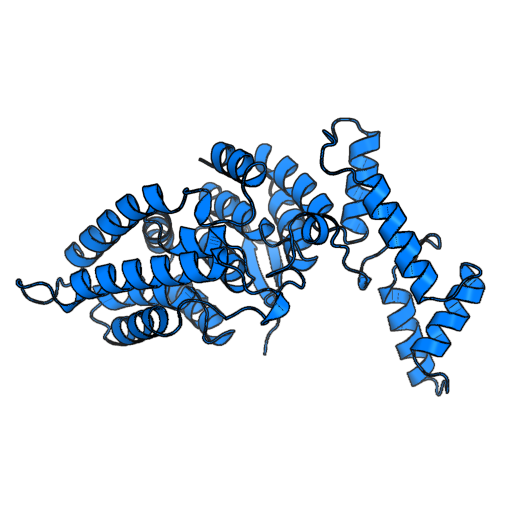 1.00 84.69 299 VAL A CA 1
ATOM 2365 C C . VAL A 1 299 ? -13.306 3.685 22.072 1.00 84.69 299 VAL A C 1
ATOM 2367 O O . VAL A 1 299 ? -12.684 4.542 21.442 1.00 84.69 299 VAL A O 1
ATOM 2370 N N . ARG A 1 300 ? -14.527 3.288 21.706 1.00 84.62 300 ARG A N 1
ATOM 2371 C CA . ARG A 1 300 ? -15.240 3.837 20.551 1.00 84.62 300 ARG A CA 1
ATOM 2372 C C . ARG A 1 300 ? -15.479 5.340 20.702 1.00 84.62 300 ARG A C 1
ATOM 2374 O O . ARG A 1 300 ? -15.198 6.080 19.764 1.00 84.62 300 ARG A O 1
ATOM 2381 N N . ASN A 1 301 ? -15.933 5.799 21.868 1.00 85.00 301 ASN A N 1
ATOM 2382 C CA . ASN A 1 301 ? -16.153 7.223 22.141 1.00 85.00 301 ASN A CA 1
ATOM 2383 C C . ASN A 1 301 ? -14.844 8.020 22.053 1.00 85.00 301 ASN A C 1
ATOM 2385 O O . ASN A 1 301 ? -14.792 9.061 21.399 1.00 85.00 301 ASN A O 1
ATOM 2389 N N . LEU A 1 302 ? -13.762 7.492 22.632 1.00 84.75 302 LEU A N 1
ATOM 2390 C CA . LEU A 1 302 ? -12.436 8.101 22.534 1.00 84.75 302 LEU A CA 1
ATOM 2391 C C . LEU A 1 302 ? -11.957 8.186 21.073 1.00 84.75 302 LEU A C 1
ATOM 2393 O O . LEU A 1 302 ? -11.440 9.214 20.637 1.00 84.75 302 LEU A O 1
ATOM 2397 N N . SER A 1 303 ? -12.187 7.125 20.299 1.00 83.31 303 SER A N 1
ATOM 2398 C CA . SER A 1 303 ? -11.850 7.042 18.873 1.00 83.31 303 SER A CA 1
ATOM 2399 C C . SER A 1 303 ? -12.647 8.044 18.025 1.00 83.31 303 SER A C 1
ATOM 2401 O O . SER A 1 303 ? -12.116 8.625 17.077 1.00 83.31 303 SER A O 1
ATOM 2403 N N . GLN A 1 304 ? -13.911 8.302 18.375 1.00 81.06 304 GLN A N 1
ATOM 2404 C CA . GLN A 1 304 ? -14.722 9.345 17.740 1.00 81.06 304 GLN A CA 1
ATOM 2405 C C . GLN A 1 304 ? -14.160 10.740 18.025 1.00 81.06 304 GLN A C 1
ATOM 2407 O O . GLN A 1 304 ? -13.987 11.521 17.090 1.00 81.06 304 GLN A O 1
ATOM 2412 N N . SER A 1 305 ? -13.798 11.045 19.275 1.00 74.19 305 SER A N 1
ATOM 2413 C CA . SER A 1 305 ? -13.154 12.321 19.611 1.00 74.19 305 SER A CA 1
ATOM 2414 C C . SER A 1 305 ? -11.817 12.496 18.885 1.00 74.19 305 SER A C 1
ATOM 2416 O O . SER A 1 305 ? -11.532 13.577 18.377 1.00 74.19 305 SER A O 1
ATOM 2418 N N . TYR A 1 306 ? -11.029 11.426 18.760 1.00 74.50 306 TYR A N 1
ATOM 2419 C CA . TYR A 1 306 ? -9.751 11.437 18.046 1.00 74.50 306 TYR A CA 1
ATOM 2420 C C . TYR A 1 306 ? -9.896 11.729 16.547 1.00 74.50 306 TYR A C 1
ATOM 2422 O O . TYR A 1 306 ? -9.091 12.470 15.982 1.00 74.50 306 TYR A O 1
ATOM 2430 N N . SER A 1 307 ? -10.952 11.220 15.904 1.00 63.88 307 SER A N 1
ATOM 2431 C CA . SER A 1 307 ? -11.203 11.447 14.471 1.00 63.88 307 SER A CA 1
ATOM 2432 C C . SER A 1 307 ? -11.396 12.924 14.091 1.00 63.88 307 SER A C 1
ATOM 2434 O O . SER A 1 307 ? -11.196 13.298 12.936 1.00 63.88 307 SER A O 1
ATOM 2436 N N . VAL A 1 308 ? -11.722 13.779 15.068 1.00 57.97 308 VAL A N 1
ATOM 2437 C CA . VAL A 1 308 ? -11.815 15.240 14.906 1.00 57.97 308 VAL A CA 1
ATOM 2438 C C . VAL A 1 308 ? -10.427 15.904 14.923 1.00 57.97 308 VAL A C 1
ATOM 2440 O O . VAL A 1 308 ? -10.231 16.937 14.288 1.00 57.97 308 VAL A O 1
ATOM 2443 N N . PHE A 1 309 ? -9.442 15.298 15.596 1.00 50.38 309 PHE A N 1
ATOM 2444 C CA . PHE A 1 309 ? -8.056 15.783 15.675 1.00 50.38 309 PHE A CA 1
ATOM 2445 C C . PHE A 1 309 ? -7.157 15.238 14.556 1.00 50.38 309 PHE A C 1
ATOM 2447 O O . PHE A 1 309 ? -6.242 15.932 14.115 1.00 50.38 309 PHE A O 1
ATOM 2454 N N . GLY A 1 310 ? -7.419 14.020 14.071 1.00 49.47 310 GLY A N 1
ATOM 2455 C CA . GLY A 1 310 ? -6.635 13.363 13.014 1.00 49.47 310 GLY A CA 1
ATOM 2456 C C . GLY A 1 310 ? -6.703 14.038 11.636 1.00 49.47 310 GLY A C 1
ATOM 2457 O O . GLY A 1 310 ? -5.901 13.715 10.765 1.00 49.47 310 GLY A O 1
ATOM 2458 N N . SER A 1 311 ? -7.618 14.993 11.439 1.00 52.97 311 SER A N 1
ATOM 2459 C CA . SER A 1 311 ? -7.720 15.822 10.228 1.00 52.97 311 SER A CA 1
ATOM 2460 C C . SER A 1 311 ? -6.927 17.133 10.299 1.00 52.97 311 SER A C 1
ATOM 2462 O O . SER A 1 311 ? -7.128 18.007 9.459 1.00 52.97 311 SER A O 1
ATOM 2464 N N . ASN A 1 312 ? -6.075 17.316 11.314 1.00 56.91 312 ASN A N 1
ATOM 2465 C CA . ASN A 1 312 ? -5.316 18.550 11.486 1.00 56.91 312 ASN A CA 1
ATOM 2466 C C . ASN A 1 312 ? -4.096 18.599 10.547 1.00 56.91 312 ASN A C 1
ATOM 2468 O O . ASN A 1 312 ? -3.239 17.713 10.576 1.00 56.91 312 ASN A O 1
ATOM 2472 N N . HIS A 1 313 ? -4.031 19.664 9.748 1.00 54.50 313 HIS A N 1
ATOM 2473 C CA . HIS A 1 313 ? -3.049 19.922 8.690 1.00 54.50 313 HIS A CA 1
ATOM 2474 C C . HIS A 1 313 ? -1.586 19.779 9.162 1.00 54.50 313 HIS A C 1
ATOM 2476 O O . HIS A 1 313 ? -0.744 19.207 8.476 1.00 54.50 313 HIS A O 1
ATOM 2482 N N . ASP A 1 314 ? -1.301 20.158 10.410 1.00 56.88 314 ASP A N 1
ATOM 2483 C CA . ASP A 1 314 ? 0.045 20.112 11.001 1.00 56.88 314 ASP A CA 1
ATOM 2484 C C . ASP A 1 314 ? 0.622 18.698 11.234 1.00 56.88 314 ASP A C 1
ATOM 2486 O O . ASP A 1 314 ? 1.795 18.571 11.613 1.00 56.88 314 ASP A O 1
ATOM 2490 N N . LEU A 1 315 ? -0.193 17.645 11.082 1.00 55.09 315 LEU A N 1
ATOM 2491 C CA . LEU A 1 315 ? 0.182 16.241 11.316 1.00 55.09 315 LEU A CA 1
ATOM 2492 C C . LEU A 1 315 ? 0.533 15.477 10.032 1.00 55.09 315 LEU A C 1
ATOM 2494 O O . LEU A 1 315 ? 1.041 14.351 10.109 1.00 55.09 315 LEU A O 1
ATOM 2498 N N . LEU A 1 316 ? 0.263 16.064 8.867 1.00 61.41 316 LEU A N 1
ATOM 2499 C CA . LEU A 1 316 ? 0.440 15.441 7.559 1.00 61.41 316 LEU A CA 1
ATOM 2500 C C . LEU A 1 316 ? 1.457 16.238 6.742 1.00 61.41 316 LEU A C 1
ATOM 2502 O O . LEU A 1 316 ? 1.482 17.462 6.790 1.00 61.41 316 LEU A O 1
ATOM 2506 N N . LYS A 1 317 ? 2.291 15.553 5.954 1.00 56.09 317 LYS A N 1
ATOM 2507 C CA . LYS A 1 317 ? 3.098 16.220 4.919 1.00 56.09 317 LYS A CA 1
ATOM 2508 C C . LYS A 1 317 ? 2.281 16.547 3.661 1.00 56.09 317 LYS A C 1
ATOM 2510 O O . LYS A 1 317 ? 2.737 17.312 2.817 1.00 56.09 317 LYS A O 1
ATOM 2515 N N . PHE A 1 318 ? 1.104 15.933 3.497 1.00 57.62 318 PHE A N 1
ATOM 2516 C CA . PHE A 1 318 ? 0.315 15.946 2.259 1.00 57.62 318 PHE A CA 1
ATOM 2517 C C . PHE A 1 318 ? -1.063 16.568 2.485 1.00 57.62 318 PHE A C 1
ATOM 2519 O O . PHE A 1 318 ? -1.934 15.908 3.050 1.00 57.62 318 PHE A O 1
ATOM 2526 N N . ASP A 1 319 ? -1.275 17.809 2.036 1.00 51.59 319 ASP A N 1
ATOM 2527 C CA . ASP A 1 319 ? -2.275 18.633 2.724 1.00 51.59 319 ASP A CA 1
ATOM 2528 C C . ASP A 1 319 ? -3.520 19.088 1.933 1.00 51.59 319 ASP A C 1
ATOM 2530 O O . ASP A 1 319 ? -4.569 19.284 2.536 1.00 51.59 319 ASP A O 1
ATOM 2534 N N . GLU A 1 320 ? -3.515 19.143 0.592 1.00 49.56 320 GLU A N 1
ATOM 2535 C CA . GLU A 1 320 ? -4.705 19.640 -0.146 1.00 49.56 320 GLU A CA 1
ATOM 2536 C C . GLU A 1 320 ? -5.355 18.631 -1.105 1.00 49.56 320 GLU A C 1
ATOM 2538 O O . GLU A 1 320 ? -6.570 18.414 -1.059 1.00 49.56 320 GLU A O 1
ATOM 2543 N N . HIS A 1 321 ? -4.578 17.968 -1.967 1.00 46.00 321 HIS A N 1
ATOM 2544 C CA . HIS A 1 321 ? -5.136 17.059 -2.978 1.00 46.00 321 HIS A CA 1
ATOM 2545 C C . HIS A 1 321 ? -5.794 15.818 -2.347 1.00 46.00 321 HIS A C 1
ATOM 2547 O O . HIS A 1 321 ? -6.918 15.448 -2.693 1.00 46.00 321 HIS A O 1
ATOM 2553 N N . PHE A 1 322 ? -5.134 15.218 -1.355 1.00 54.16 322 PHE A N 1
ATOM 2554 C CA . PHE A 1 322 ? -5.616 14.012 -0.680 1.00 54.16 322 PHE A CA 1
ATOM 2555 C C . PHE A 1 322 ? -6.761 14.277 0.300 1.00 54.16 322 PHE A C 1
ATOM 2557 O O . PHE A 1 322 ? -7.650 13.439 0.447 1.00 54.16 322 PHE A O 1
ATOM 2564 N N . GLN A 1 323 ? -6.819 15.468 0.896 1.00 51.53 323 GLN A N 1
ATOM 2565 C CA . GLN A 1 323 ? -7.975 15.863 1.697 1.00 51.53 323 GLN A CA 1
ATOM 2566 C C . GLN A 1 323 ? -9.234 16.049 0.840 1.00 51.53 323 GLN A C 1
ATOM 2568 O O . GLN A 1 323 ? -10.337 15.727 1.283 1.00 51.53 323 GLN A O 1
ATOM 2573 N N . ARG A 1 324 ? -9.095 16.511 -0.412 1.00 51.34 324 ARG A N 1
ATOM 2574 C CA . ARG A 1 324 ? -10.217 16.603 -1.361 1.00 51.34 324 ARG A CA 1
ATOM 2575 C C . ARG A 1 324 ? -10.766 15.220 -1.729 1.00 51.34 324 ARG A C 1
ATOM 2577 O O . ARG A 1 324 ? -11.984 15.051 -1.790 1.00 51.34 324 ARG A O 1
ATOM 2584 N N . ILE A 1 325 ? -9.876 14.240 -1.894 1.00 46.91 325 ILE A N 1
ATOM 2585 C CA . ILE A 1 325 ? -10.215 12.823 -2.091 1.00 46.91 325 ILE A CA 1
ATOM 2586 C C . ILE A 1 325 ? -10.938 12.267 -0.854 1.00 46.91 325 ILE A C 1
ATOM 2588 O O . ILE A 1 325 ? -12.025 11.709 -0.971 1.00 46.91 325 ILE A O 1
ATOM 2592 N N . HIS A 1 326 ? -10.419 12.520 0.350 1.00 45.47 326 HIS A N 1
ATOM 2593 C CA . HIS A 1 326 ? -11.056 12.088 1.598 1.00 45.47 326 HIS A CA 1
ATOM 2594 C C . HIS A 1 326 ? -12.467 12.681 1.786 1.00 45.47 326 HIS A C 1
ATOM 2596 O O . HIS A 1 326 ? -13.378 11.987 2.229 1.00 45.47 326 HIS A O 1
ATOM 2602 N N . ARG A 1 327 ? -12.698 13.945 1.398 1.00 49.09 327 ARG A N 1
ATOM 2603 C CA . ARG A 1 327 ? -14.043 14.561 1.423 1.00 49.09 327 ARG A CA 1
ATOM 2604 C C . ARG A 1 327 ? -15.029 13.930 0.437 1.00 49.09 327 ARG A C 1
ATOM 2606 O O . ARG A 1 327 ? -16.223 14.098 0.631 1.00 49.09 327 ARG A O 1
ATOM 2613 N N . THR A 1 328 ? -14.550 13.248 -0.606 1.00 40.69 328 THR A N 1
ATOM 2614 C CA . THR A 1 328 ? -15.409 12.515 -1.555 1.00 40.69 328 THR A CA 1
ATOM 2615 C C . THR A 1 328 ? -15.625 11.049 -1.165 1.00 40.69 328 THR A C 1
ATOM 2617 O O . THR A 1 328 ? -16.457 10.392 -1.779 1.00 40.69 328 THR A O 1
ATOM 2620 N N . MET A 1 329 ? -14.879 10.537 -0.177 1.00 39.81 329 MET A N 1
ATOM 2621 C CA . MET A 1 329 ? -14.980 9.161 0.333 1.00 39.81 329 MET A CA 1
ATOM 2622 C C . MET A 1 329 ? -15.839 9.031 1.606 1.00 39.81 329 MET A C 1
ATOM 2624 O O . MET A 1 329 ? -16.100 7.903 2.024 1.00 39.81 329 MET A O 1
ATOM 2628 N N . ARG A 1 330 ? -16.251 10.154 2.216 1.00 38.03 330 ARG A N 1
ATOM 2629 C CA . ARG A 1 330 ? -17.302 10.219 3.249 1.00 38.03 330 ARG A CA 1
ATOM 2630 C C . ARG A 1 330 ? -18.676 10.298 2.599 1.00 38.03 330 ARG A C 1
ATOM 2632 O O . ARG A 1 330 ? -19.611 9.707 3.172 1.00 38.03 330 ARG A O 1
#

pLDDT: mean 86.72, std 13.79, range [38.03, 98.19]

Sequence (330 aa):
MEKFFHLSHRGQEYRVSLDSVENRNKDHETALCQIDTDKMLLPSGRRVFEYKEEFETYRAEGGQLRKKAYLNTRAQEDFGMPWDEMIAETKASMVSMFGYNKAWSSRADQIKLRWLADSGHAFAAFIIGEAFMKKGDDLAIEWLVRSHNAGHTHALLALSAYLAQNANPLGAIACKVISADSGCEMSQLMIFHAENIDHMHQCDPSEIREVLEYLLGKTSYSVARYLKAILLMPAGECEGVGLLDQVITRPLKQPKKVDLDDSFAKRERVIKEFCIQVRKQMVDSEEGSLAGTQCLVAVRNLSQSYSVFGSNHDLLKFDEHFQRIHRTMR

Secondary structure (DSSP, 8-state):
---EEEEEETTEEEEEE-SPPTTTT--HHHHHT-B-GGGPBPTTS-BHHHHHHHHHHHHHTT--S-HHHHHHHHHHHHHSS-HHHHHHHHHHHHHHHH-TT----SHHHHHHHHHHHHTTBHHHHHHHHHHHHTTT-THHHHHHHHHHHHT-TTHHHHHHHHHHHTT-HHHHHHHHHHHHHTT-HHHHHHTTSHHHHHHHHTS-HHHHHHHHHHHHTT-TT-THHHHHHHHHGGGT-THHHHHHHHHHH--SPPPPGGG--HHHHHHHHHHHHHHHHHHHHHH--TTS---THHHHHHHHHHHHHHHHHTT-GGG-S--SHHHHHHHHH-

Foldseek 3Di:
DDQWDWFDDPRDTDTFGLDQQPVLQPADLVLQLFFQQQLAQAPVRDGNVVQVVVVVVCVVVVNDDDSQRSQQVVCCVPPVGGNVVRSVVSSVVLSVLCPPPDPLPDPVSLVSLVNSLSRLSLVSLQVVLVVCLVVLHPVSVVSLSSSNVSRNLCSLV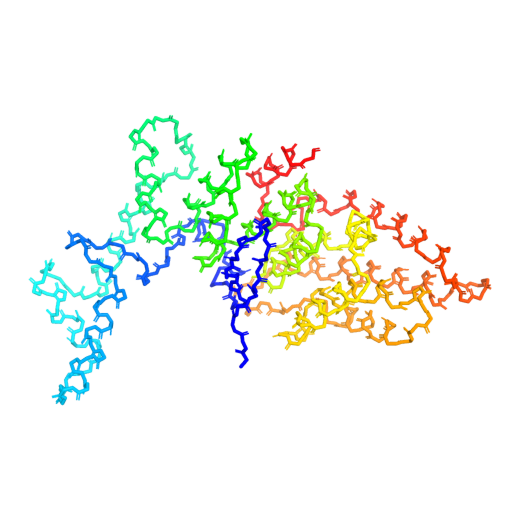LVLLSCVVVLNLLSSLLSLQSSVQSNPLLSLLLNLALVNVVSCVSDDLVSSLVSLVVSCVSDLQTQSLQVVLLSQLLVVHCVSLVSLVSCLVRVHDDDDPVSDDPLVVVSSVLSNVLSVVLSCLQCVDPVHGPHHDVSSVSSNVSNNVSVVVSLDQSNDSDHPPVVVVVVVSD